Protein AF-A0ABD3G4R8-F1 (afdb_monomer)

Radius of gyration: 23.43 Å; Cα contacts (8 Å, |Δi|>4): 486; chains: 1; bounding box: 49×80×60 Å

Mean predicted aligned error: 14.45 Å

Foldseek 3Di:
DPLFVVLQPLPDDDDDDDDDDDDDDDDDDDDDDDDDDDDDDPPPQQWDWDDPPPPDVQIWTKGFLPQRKDWAQDDDDDDPDPDDDDDDYDDDDDPPDDDDDRPGPIDGDDPCPRPLQVVLQVVCVVVVPPWHWDWDQDPPQRDTWIWTADQPRKRKGFDWFFAFKKKWKKWDPVWKWKKWWWFQWPVRDIAIEIEICVDDTWDADDRYIYHYDDDPPDGDIDIRIDGNQVVCCSRPVTGTGTIGMMMIDHGMITQTIMGTNDDDDLVSDPLSHRSPRD

InterPro domains:
  IPR007714 CFA20 domain [PF05018] (128-274)
  IPR040441 Cilia- and flagella-associated protein 20/CFAP20DC [PTHR12458] (164-272)

Organism: NCBI:txid2107226

Solvent-accessible surface area (backbone atoms only — not comparable to full-atom values): 17266 Å² total; per-residue (Å²): 134,82,66,47,77,71,72,73,64,75,78,83,76,80,93,80,86,88,88,86,87,89,85,89,85,86,91,87,79,89,86,88,86,88,85,88,87,88,79,87,80,77,80,73,77,35,66,47,77,50,59,96,80,72,89,48,98,78,54,43,56,36,35,41,63,37,54,42,43,45,78,44,78,80,76,78,79,84,81,83,79,89,77,84,90,84,87,88,87,87,81,94,73,83,91,83,83,85,77,86,80,85,74,61,50,75,43,74,48,56,68,84,72,33,68,45,52,48,50,33,31,50,50,30,66,73,65,68,77,79,34,44,51,48,79,44,74,38,90,85,79,72,41,75,27,42,36,33,32,35,84,91,29,51,41,60,43,83,44,84,44,68,52,36,28,45,36,37,33,40,25,63,66,90,51,67,37,39,35,37,40,33,30,34,30,74,83,77,41,72,33,36,40,38,41,24,58,90,40,90,59,54,47,72,55,96,53,37,35,39,38,47,42,83,77,66,100,61,88,50,77,40,85,44,74,42,52,47,38,57,51,33,34,60,70,71,71,40,43,59,55,32,37,48,34,41,36,46,30,17,23,32,37,42,58,37,33,33,36,24,61,64,94,73,54,61,88,78,42,55,62,91,70,21,87,70,61,122

pLDDT: mean 71.78, std 27.02, range [22.48, 98.19]

Sequence (278 aa):
MENCDRLVHLEQERSVYYPRDEVTMKTNSSLATPPTLSSSLSGALSFVRIGDGSYSPGDLYVECILPKVLSRELKREPVQSKGSPTQKKSSLGSNTSSNANLLSETVVLPFAEHPAIQQAQEECRILMNGNDVCVLEDETVKEEVVQILGNDAELVFPVRNIFRYLVMFIKNMDLFLEFHIEVLDDAQKYRQFTVTNTRSLARVEGSKCQLPLVFGSQPGWRYLCMDLQDLTTQAFGTRHVTSTEIRIGGNCRLLRLFFQDERYADADLPAHLTFLGA

Secondary structure (DSSP, 8-state):
--SSGGGG-----------PPP-----------------S------EEEES-SS--TT-EEEEEEETTEEEE-------------------------------PEEEEPPGGG-HHHHHHHHHHHHH-SS-EEEEEE-TTT-SEEEEEESSS-EEEEEEEE--SEEEEEEEEEEEEEEEEEEEEETTS-EEEEEEETT-SS-EEETTEEEEE----SS--EEEEEEEHHHHHHHHHSS-EEEEEEEEEEEEEEEEEEEEESS---GGGS-TTT-SS--

Structure (mmCIF, N/CA/C/O backbone):
data_AF-A0ABD3G4R8-F1
#
_entry.id   AF-A0ABD3G4R8-F1
#
loop_
_atom_site.group_PDB
_atom_site.id
_atom_site.type_symbol
_atom_site.label_atom_id
_atom_site.label_alt_id
_atom_site.label_comp_id
_atom_site.label_asym_id
_atom_site.label_entity_id
_atom_site.label_seq_id
_atom_site.pdbx_PDB_ins_code
_atom_site.Cartn_x
_atom_site.Cartn_y
_atom_site.Cartn_z
_atom_site.occupancy
_atom_site.B_iso_or_equiv
_atom_site.auth_seq_id
_atom_site.auth_comp_id
_atom_site.auth_asym_id
_atom_site.auth_atom_id
_atom_site.pdbx_PDB_model_num
ATOM 1 N N . MET A 1 1 ? 4.701 6.586 -26.147 1.00 33.22 1 MET A N 1
ATOM 2 C CA . MET A 1 1 ? 3.464 7.096 -25.515 1.00 33.22 1 MET A CA 1
ATOM 3 C C . MET A 1 1 ? 2.352 6.044 -25.443 1.00 33.22 1 MET A C 1
ATOM 5 O O . MET A 1 1 ? 1.350 6.332 -24.820 1.00 33.22 1 MET A O 1
ATOM 9 N N . GLU A 1 2 ? 2.535 4.816 -25.955 1.00 28.34 2 GLU A N 1
ATOM 10 C CA . GLU A 1 2 ? 1.488 3.767 -25.961 1.00 28.34 2 GLU A CA 1
ATOM 11 C C . GLU A 1 2 ? 1.462 2.826 -24.736 1.00 28.34 2 GLU A C 1
ATOM 13 O O . GLU A 1 2 ? 0.552 2.016 -24.619 1.00 28.34 2 GLU A O 1
ATOM 18 N N . ASN A 1 3 ? 2.412 2.923 -23.794 1.00 35.53 3 ASN A N 1
ATOM 19 C CA . ASN A 1 3 ? 2.477 2.002 -22.641 1.00 35.53 3 ASN A CA 1
ATOM 20 C C . ASN A 1 3 ? 1.678 2.453 -21.400 1.00 35.53 3 ASN A C 1
ATOM 22 O O . ASN A 1 3 ? 1.586 1.692 -20.443 1.00 35.53 3 ASN A O 1
ATOM 26 N N . CYS A 1 4 ? 1.120 3.672 -21.372 1.00 33.66 4 CYS A N 1
ATOM 27 C CA . CYS A 1 4 ? 0.446 4.204 -20.175 1.00 33.66 4 CYS A CA 1
ATOM 28 C C . CYS A 1 4 ? -1.042 3.837 -20.077 1.00 33.66 4 CYS A C 1
ATOM 30 O O . CYS A 1 4 ? -1.538 3.659 -18.969 1.00 33.66 4 CYS A O 1
ATOM 32 N N . ASP A 1 5 ? -1.737 3.653 -21.202 1.00 34.62 5 ASP A N 1
ATOM 33 C CA . ASP A 1 5 ? -3.192 3.425 -21.191 1.00 34.62 5 ASP A CA 1
ATOM 34 C C . ASP A 1 5 ? -3.587 2.023 -20.692 1.00 34.62 5 ASP A C 1
ATOM 36 O O . ASP A 1 5 ? -4.718 1.817 -20.261 1.00 34.62 5 ASP A O 1
ATOM 40 N N . ARG A 1 6 ? -2.654 1.058 -20.676 1.00 39.88 6 ARG A N 1
ATOM 41 C CA . ARG A 1 6 ? -2.901 -0.303 -20.157 1.00 39.88 6 ARG A CA 1
ATOM 42 C C . ARG A 1 6 ? -2.777 -0.437 -18.636 1.00 39.88 6 ARG A C 1
ATOM 44 O O . ARG A 1 6 ? -3.327 -1.378 -18.078 1.00 39.88 6 ARG A O 1
ATOM 51 N N . LEU A 1 7 ? -2.143 0.525 -17.963 1.00 41.88 7 LEU A N 1
ATOM 52 C CA . LEU A 1 7 ? -1.974 0.526 -16.503 1.00 41.88 7 LEU A CA 1
ATOM 53 C C . LEU A 1 7 ? -3.255 0.930 -15.743 1.00 41.88 7 LEU A C 1
ATOM 55 O O . LEU A 1 7 ? -3.281 0.871 -14.517 1.00 41.88 7 LEU A O 1
ATOM 59 N N . 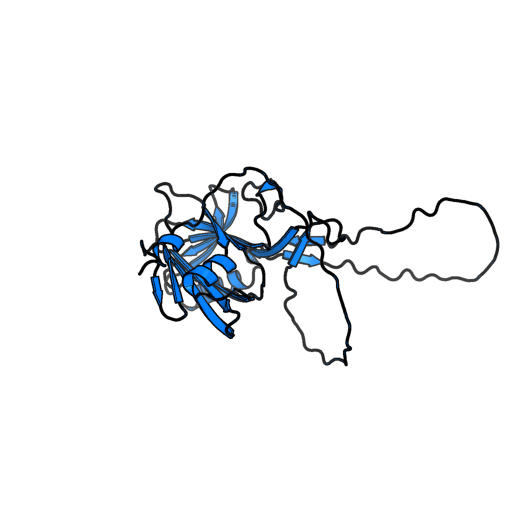VAL A 1 8 ? -4.312 1.353 -16.450 1.00 39.97 8 VAL A N 1
ATOM 60 C CA . VAL A 1 8 ? -5.545 1.917 -15.860 1.00 39.97 8 VAL A CA 1
ATOM 61 C C . VAL A 1 8 ? -6.555 0.838 -15.433 1.00 39.97 8 VAL A C 1
ATOM 63 O O . VAL A 1 8 ? -7.530 1.135 -14.746 1.00 39.97 8 VAL A O 1
ATOM 66 N N . HIS A 1 9 ? -6.312 -0.432 -15.753 1.00 39.97 9 HIS A N 1
ATOM 67 C CA . HIS A 1 9 ? -7.158 -1.531 -15.298 1.00 39.97 9 HIS A CA 1
ATOM 68 C C . HIS A 1 9 ? -6.574 -2.179 -14.039 1.00 39.97 9 HIS A C 1
ATOM 70 O O . HIS A 1 9 ? -5.975 -3.250 -14.085 1.00 39.97 9 HIS A O 1
ATOM 76 N N . LEU A 1 10 ? -6.794 -1.546 -12.881 1.00 40.62 10 LEU A N 1
ATOM 77 C CA . LEU A 1 10 ? -6.962 -2.314 -11.644 1.00 40.62 10 LEU A CA 1
ATOM 78 C C . LEU A 1 10 ? -8.241 -3.137 -11.843 1.00 40.62 10 LEU A C 1
ATOM 80 O O . LEU A 1 10 ? -9.344 -2.648 -11.603 1.00 40.62 10 LEU A O 1
ATOM 84 N N . GLU A 1 11 ? -8.091 -4.322 -12.438 1.00 35.88 11 GLU A N 1
ATOM 85 C CA . GLU A 1 11 ? -9.202 -5.185 -12.825 1.00 35.88 11 GLU A CA 1
ATOM 86 C C . GLU A 1 11 ? -10.052 -5.541 -11.608 1.00 35.88 11 GLU A C 1
ATOM 88 O O . GLU A 1 11 ? -9.675 -6.290 -10.708 1.00 35.88 11 GLU A O 1
ATOM 93 N N . GLN A 1 12 ? -11.236 -4.952 -11.625 1.00 45.12 12 GLN A N 1
ATOM 94 C CA . GLN A 1 12 ? -12.390 -5.280 -10.829 1.00 45.12 12 GLN A CA 1
ATOM 95 C C . GLN A 1 12 ? -13.105 -6.435 -11.530 1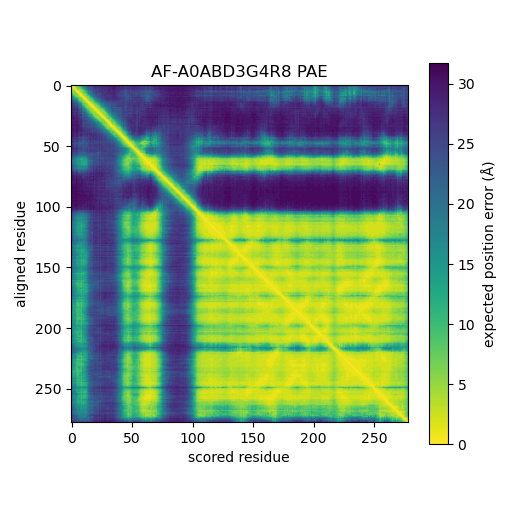.00 45.12 12 GLN A C 1
ATOM 97 O O . GLN A 1 12 ? -13.875 -6.172 -12.448 1.00 45.12 12 GLN A O 1
ATOM 102 N N . GLU A 1 13 ? -12.904 -7.690 -11.119 1.00 31.98 13 GLU A N 1
ATOM 103 C CA . GLU A 1 13 ? -13.714 -8.789 -11.660 1.00 31.98 13 GLU A CA 1
ATOM 104 C C . GLU A 1 13 ? -14.217 -9.796 -10.625 1.00 31.98 13 GLU A C 1
ATOM 106 O O . GLU A 1 13 ? -13.527 -10.247 -9.712 1.00 31.98 13 GLU A O 1
ATOM 111 N N . ARG A 1 14 ? -15.507 -10.097 -10.817 1.00 27.66 14 ARG A N 1
ATOM 112 C CA . ARG A 1 14 ? -16.320 -11.129 -10.182 1.00 27.66 14 ARG A CA 1
ATOM 113 C C . ARG A 1 14 ? -15.847 -12.515 -10.634 1.00 27.66 14 ARG A C 1
ATOM 115 O O . ARG A 1 14 ? -15.549 -12.722 -11.802 1.00 27.66 14 ARG A O 1
ATOM 122 N N . SER A 1 15 ? -15.892 -13.456 -9.694 1.00 26.30 15 SER A N 1
ATOM 123 C CA . SER A 1 15 ? -15.672 -14.902 -9.846 1.00 26.30 15 SER A CA 1
ATOM 124 C C . SER A 1 15 ? -16.343 -15.529 -11.079 1.00 26.30 15 SER A C 1
ATOM 126 O O . SER A 1 15 ? -17.572 -15.498 -11.148 1.00 26.30 15 SER A O 1
ATOM 128 N N . VAL A 1 16 ? -15.560 -16.156 -11.979 1.00 26.12 16 VAL A N 1
ATOM 129 C CA . VAL A 1 16 ? -15.955 -17.313 -12.821 1.00 26.12 16 VAL A CA 1
ATOM 130 C C . VAL A 1 16 ? -14.721 -18.196 -13.151 1.00 26.12 16 VAL A C 1
ATOM 132 O O . VAL A 1 16 ? -13.609 -17.710 -13.314 1.00 26.12 16 VAL A O 1
ATOM 135 N N . TYR A 1 17 ? -14.961 -19.509 -13.208 1.00 22.48 17 TYR A N 1
ATOM 136 C CA . TYR A 1 17 ? -14.096 -20.703 -13.146 1.00 22.48 17 TYR A CA 1
ATOM 137 C C . TYR A 1 17 ? -13.221 -21.068 -14.391 1.00 22.48 17 TYR A C 1
ATOM 139 O O . TYR A 1 17 ? -13.702 -21.008 -15.518 1.00 22.48 17 TYR A O 1
ATOM 147 N N . TYR A 1 18 ? -11.985 -21.531 -14.101 1.00 26.36 18 TYR A N 1
ATOM 148 C CA . TYR A 1 18 ? -11.001 -22.501 -14.689 1.00 26.36 18 TYR A CA 1
ATOM 149 C C . TYR A 1 18 ? -11.214 -23.250 -16.043 1.00 26.36 18 TYR A C 1
ATOM 151 O O . TYR A 1 18 ? -12.362 -23.515 -16.396 1.00 26.36 18 TYR A O 1
ATOM 159 N N . PRO A 1 19 ? -10.134 -23.685 -16.778 1.00 25.02 19 PRO A N 1
ATOM 160 C CA . PRO A 1 19 ? -9.086 -24.635 -16.303 1.00 25.02 19 PRO A CA 1
ATOM 161 C C . PRO A 1 19 ? -7.599 -24.396 -16.697 1.00 25.02 19 PRO A C 1
ATOM 163 O O . PRO A 1 19 ? -7.290 -23.754 -17.697 1.00 25.02 19 PRO A O 1
ATOM 166 N N . ARG A 1 20 ? -6.681 -24.959 -15.879 1.00 26.20 20 ARG A N 1
ATOM 167 C CA . ARG A 1 20 ? -5.213 -25.059 -16.081 1.00 26.20 20 ARG A CA 1
ATOM 168 C C . ARG A 1 20 ? -4.824 -26.411 -16.692 1.00 26.20 20 ARG A C 1
ATOM 170 O O . ARG A 1 20 ? -5.336 -27.437 -16.254 1.00 26.20 20 ARG A O 1
ATOM 177 N N . ASP A 1 21 ? -3.835 -26.381 -17.585 1.00 23.95 21 ASP A N 1
ATOM 178 C CA . ASP A 1 21 ? -3.038 -27.533 -18.019 1.00 23.95 21 ASP A CA 1
ATOM 179 C C . ASP A 1 21 ? -1.746 -27.662 -17.189 1.00 23.95 21 ASP A C 1
ATOM 181 O O . ASP A 1 21 ? -1.134 -26.677 -16.771 1.00 23.95 21 ASP A O 1
ATOM 185 N N . GLU A 1 22 ? -1.347 -28.909 -16.955 1.00 24.39 22 GLU A N 1
ATOM 186 C CA . GLU A 1 22 ? -0.285 -29.365 -16.056 1.00 24.39 22 GLU A CA 1
ATOM 187 C C . GLU A 1 22 ? 1.038 -29.574 -16.825 1.00 24.39 22 GLU A C 1
ATOM 189 O O . GLU A 1 22 ? 1.062 -30.285 -17.830 1.00 24.39 22 GLU A O 1
ATOM 194 N N . VAL A 1 23 ? 2.165 -29.007 -16.362 1.00 25.36 23 VAL A N 1
ATOM 195 C CA . VAL A 1 23 ? 3.509 -29.382 -16.855 1.00 25.36 23 VAL A CA 1
ATOM 196 C C . VAL A 1 23 ? 4.512 -29.490 -15.704 1.00 25.36 23 VAL A C 1
ATOM 198 O O . VAL A 1 23 ? 4.825 -28.527 -15.009 1.00 25.36 23 VAL A O 1
ATOM 201 N N . THR A 1 24 ? 5.047 -30.698 -15.544 1.00 23.89 24 THR A N 1
ATOM 202 C CA . THR A 1 24 ? 6.059 -31.124 -14.570 1.00 23.89 24 THR A CA 1
ATOM 203 C C . THR A 1 24 ? 7.480 -30.814 -15.058 1.00 23.89 24 THR A C 1
ATOM 205 O O . THR A 1 24 ? 7.809 -31.186 -16.183 1.00 23.89 24 THR A O 1
ATOM 208 N N . MET A 1 25 ? 8.384 -30.289 -14.214 1.00 23.89 25 MET A N 1
ATOM 209 C CA . MET A 1 25 ? 9.835 -30.493 -14.399 1.00 23.89 25 MET A CA 1
ATOM 210 C C . MET A 1 25 ? 10.639 -30.600 -13.092 1.00 23.89 25 MET A C 1
ATOM 212 O O . MET A 1 25 ? 10.282 -30.070 -12.048 1.00 23.89 25 MET A O 1
ATOM 216 N N . LYS A 1 26 ? 11.712 -31.388 -13.208 1.00 23.88 26 LYS A N 1
ATOM 217 C CA . LYS A 1 26 ? 12.472 -32.124 -12.190 1.00 23.88 26 LYS A CA 1
ATOM 218 C C . LYS A 1 26 ? 13.513 -31.285 -11.429 1.00 23.88 26 LYS A C 1
ATOM 220 O O . LYS A 1 26 ? 14.143 -30.393 -11.985 1.00 23.88 26 LYS A O 1
ATOM 225 N N . THR A 1 27 ? 13.749 -31.693 -10.184 1.00 26.94 27 THR A N 1
ATOM 226 C CA . THR A 1 27 ? 14.790 -31.252 -9.239 1.00 26.94 27 THR A CA 1
ATOM 227 C C . THR A 1 27 ? 16.181 -31.837 -9.518 1.00 26.94 27 THR A C 1
ATOM 229 O O . THR A 1 27 ? 16.273 -32.988 -9.932 1.00 26.94 27 THR A O 1
ATOM 232 N N . ASN A 1 28 ? 17.234 -31.081 -9.176 1.00 25.06 28 ASN A N 1
ATOM 233 C CA . ASN A 1 28 ? 18.600 -31.476 -8.755 1.00 25.06 28 ASN A CA 1
ATOM 234 C C . ASN A 1 28 ? 19.284 -30.181 -8.240 1.00 25.06 28 ASN A C 1
ATOM 236 O O . ASN A 1 28 ? 18.991 -29.123 -8.779 1.00 25.06 28 ASN A O 1
ATOM 240 N N . SER A 1 29 ? 20.203 -30.084 -7.277 1.00 27.52 29 SER A N 1
ATOM 241 C CA . SER A 1 29 ? 20.841 -30.971 -6.297 1.00 27.52 29 SER A CA 1
ATOM 242 C C . SER A 1 29 ? 21.711 -30.076 -5.380 1.00 27.52 29 SER A C 1
ATOM 244 O O . SER A 1 29 ? 22.411 -29.211 -5.894 1.00 27.52 29 SER A O 1
ATOM 246 N N . SER A 1 30 ? 21.650 -30.300 -4.060 1.00 27.17 30 SER A N 1
ATOM 247 C CA . SER A 1 30 ? 22.675 -30.138 -2.994 1.00 27.17 30 SER A CA 1
ATOM 248 C C . SER A 1 30 ? 23.902 -29.216 -3.165 1.00 27.17 30 SER A C 1
ATOM 250 O O . SER A 1 30 ? 24.662 -29.400 -4.109 1.00 27.17 30 SER A O 1
ATOM 252 N N . LEU A 1 31 ? 24.224 -28.427 -2.118 1.00 26.56 31 LEU A N 1
ATOM 253 C CA . LEU A 1 31 ? 25.558 -28.348 -1.471 1.00 26.56 31 LEU A CA 1
ATOM 254 C C . LEU A 1 31 ? 25.523 -27.529 -0.155 1.00 26.56 31 LEU A C 1
ATOM 256 O O . LEU A 1 31 ? 24.577 -26.798 0.114 1.00 26.56 31 LEU A O 1
ATOM 260 N N . ALA A 1 32 ? 26.529 -27.763 0.691 1.00 25.55 32 ALA A N 1
ATOM 261 C CA . ALA A 1 32 ? 26.520 -27.725 2.158 1.00 25.55 32 ALA A CA 1
ATOM 262 C C . ALA A 1 32 ? 26.762 -26.362 2.855 1.00 25.55 32 ALA A C 1
ATOM 264 O O . ALA A 1 32 ? 27.350 -25.441 2.296 1.00 25.55 32 ALA A O 1
ATOM 265 N N . THR A 1 33 ? 26.365 -26.306 4.133 1.00 31.06 33 THR A N 1
ATOM 266 C CA . THR A 1 33 ? 26.581 -25.254 5.150 1.00 31.06 33 THR A CA 1
ATOM 267 C C . THR A 1 33 ? 27.933 -25.361 5.880 1.00 31.06 33 THR A C 1
ATOM 269 O O . THR A 1 33 ? 28.486 -26.455 6.008 1.00 31.06 33 THR A O 1
ATOM 272 N N . PRO A 1 34 ? 28.421 -24.245 6.462 1.00 28.27 34 PRO A N 1
ATOM 273 C CA . PRO A 1 34 ? 29.020 -24.276 7.807 1.00 28.27 34 PRO A CA 1
ATOM 274 C C . PRO A 1 34 ? 28.536 -23.117 8.736 1.00 28.27 34 PRO A C 1
ATOM 276 O O . PRO A 1 34 ? 27.777 -22.258 8.286 1.00 28.27 34 PRO A O 1
ATOM 279 N N . PRO A 1 35 ? 28.878 -23.119 10.049 1.00 32.00 35 PRO A N 1
ATOM 280 C CA . PRO A 1 35 ? 27.932 -22.747 11.112 1.00 32.00 35 PRO A CA 1
ATOM 281 C C . PRO A 1 35 ? 28.162 -21.401 11.850 1.00 32.00 35 PRO A C 1
ATOM 283 O O . PRO A 1 35 ? 29.283 -20.927 11.996 1.00 32.00 35 PRO A O 1
ATOM 286 N N . THR A 1 36 ? 27.036 -20.877 12.367 1.00 33.50 36 THR A N 1
ATOM 287 C CA . THR A 1 36 ? 26.758 -20.051 13.577 1.00 33.50 36 THR A CA 1
ATOM 288 C C . THR A 1 36 ? 27.701 -18.937 14.041 1.00 33.50 36 THR A C 1
ATOM 290 O O . THR A 1 36 ? 28.777 -19.234 14.542 1.00 33.50 36 THR A O 1
ATOM 293 N N . LEU A 1 37 ? 27.145 -17.720 14.176 1.00 27.34 37 LEU A N 1
ATOM 294 C CA . LEU A 1 37 ? 27.105 -16.958 15.440 1.00 27.34 37 LEU A CA 1
ATOM 295 C C . LEU A 1 37 ? 25.790 -16.154 15.537 1.00 27.34 37 LEU A C 1
ATOM 297 O O . LEU A 1 37 ? 25.346 -15.538 14.574 1.00 27.34 37 LEU A O 1
ATOM 301 N N . SER A 1 38 ? 25.149 -16.228 16.702 1.00 35.12 38 SER A N 1
ATOM 302 C CA . SER A 1 38 ? 23.818 -15.708 17.027 1.00 35.12 38 SER A CA 1
ATOM 303 C C . SER A 1 38 ? 23.816 -14.229 17.422 1.00 35.12 38 SER A C 1
ATOM 305 O O . SER A 1 38 ? 24.581 -13.839 18.303 1.00 35.12 38 SER A O 1
ATOM 307 N N . SER A 1 39 ? 22.847 -13.468 16.911 1.00 29.75 39 SER A N 1
ATOM 308 C CA . SER A 1 39 ? 22.321 -12.261 17.562 1.00 29.75 39 SER A CA 1
ATOM 309 C C . SER A 1 39 ? 20.869 -12.003 17.129 1.00 29.75 39 SER A C 1
ATOM 311 O O . SER A 1 39 ? 20.617 -11.504 16.039 1.00 29.75 39 SER A O 1
ATOM 313 N N . SER A 1 40 ? 19.945 -12.418 18.002 1.00 31.16 40 SER A N 1
ATOM 314 C CA . SER A 1 40 ? 18.749 -11.689 18.469 1.00 31.16 40 SER A CA 1
ATOM 315 C C . SER A 1 40 ? 17.857 -10.932 17.464 1.00 31.16 40 SER A C 1
ATOM 317 O O . SER A 1 40 ? 18.260 -9.928 16.890 1.00 31.16 40 SER A O 1
ATOM 319 N N . LEU A 1 41 ? 16.581 -11.357 17.432 1.00 33.06 41 LEU A N 1
ATOM 320 C CA . LEU A 1 41 ? 15.404 -10.699 16.838 1.00 33.06 41 LEU A CA 1
ATOM 321 C C . LEU A 1 41 ? 15.384 -10.615 15.303 1.00 33.06 41 LEU A C 1
ATOM 323 O O . LEU A 1 41 ? 15.148 -9.559 14.726 1.00 33.06 41 LEU A O 1
ATOM 327 N N . SER A 1 42 ? 15.523 -11.754 14.620 1.00 34.00 42 SER A N 1
ATOM 328 C CA . SER A 1 42 ? 14.954 -11.857 13.274 1.00 34.00 42 SER A CA 1
ATOM 329 C C . SER A 1 42 ? 13.436 -11.936 13.422 1.00 34.00 42 SER A C 1
ATOM 331 O O . SER A 1 42 ? 12.923 -12.957 13.887 1.00 34.00 42 SER A O 1
ATOM 333 N N . GLY A 1 43 ? 12.729 -10.860 13.072 1.00 37.78 43 GLY A N 1
ATOM 334 C CA . GLY A 1 43 ? 11.282 -10.885 12.888 1.00 37.78 43 GLY A CA 1
ATOM 335 C C . GLY A 1 43 ? 10.936 -12.048 11.969 1.00 37.78 43 GLY A C 1
ATOM 336 O O . GLY A 1 43 ? 11.243 -12.013 10.779 1.00 37.78 43 GLY A O 1
ATOM 337 N N . ALA A 1 44 ? 10.395 -13.121 12.542 1.00 39.53 44 ALA A N 1
ATOM 338 C CA . ALA A 1 44 ? 9.941 -14.249 11.756 1.00 39.53 44 ALA A CA 1
ATOM 339 C C . ALA A 1 44 ? 8.877 -13.714 10.792 1.00 39.53 44 ALA A C 1
ATOM 341 O O . ALA A 1 44 ? 7.940 -13.032 11.220 1.00 39.53 44 ALA A O 1
ATOM 342 N N . LEU A 1 45 ? 9.071 -13.964 9.495 1.00 43.72 45 LEU A N 1
ATOM 343 C CA . LEU A 1 45 ? 8.065 -13.677 8.480 1.00 43.72 45 LEU A CA 1
ATOM 344 C C . LEU A 1 45 ? 6.763 -14.330 8.947 1.00 43.72 45 LEU A C 1
ATOM 346 O O . LEU A 1 45 ? 6.747 -15.518 9.279 1.00 43.72 45 LEU A O 1
ATOM 350 N N . SER A 1 46 ? 5.692 -13.543 9.020 1.00 51.59 46 SER A N 1
ATOM 351 C CA . SER A 1 46 ? 4.347 -13.994 9.383 1.00 51.59 46 SER A CA 1
ATOM 352 C C . SER A 1 46 ? 3.711 -14.689 8.183 1.00 51.59 46 SER A C 1
ATOM 354 O O . SER A 1 46 ? 2.658 -14.298 7.686 1.00 51.59 46 SER A O 1
ATOM 356 N N . PHE A 1 47 ? 4.429 -15.687 7.674 1.00 55.69 47 PHE A N 1
ATOM 357 C CA . PHE A 1 47 ? 4.014 -16.535 6.582 1.00 55.69 47 PHE A CA 1
ATOM 358 C C . PHE A 1 47 ? 3.002 -17.535 7.135 1.00 55.69 47 PHE A C 1
ATOM 360 O O . PHE A 1 47 ? 3.337 -18.403 7.948 1.00 55.69 47 PHE A O 1
ATOM 367 N N . VAL A 1 48 ? 1.751 -17.372 6.725 1.00 58.44 48 VAL A N 1
ATOM 368 C CA . VAL A 1 48 ? 0.666 -18.276 7.075 1.00 58.44 48 VAL A CA 1
ATOM 369 C C . VAL A 1 48 ? 0.499 -19.234 5.902 1.00 58.44 48 VAL A C 1
ATOM 371 O O . VAL A 1 48 ? 0.093 -18.847 4.808 1.00 58.44 48 VAL A O 1
ATOM 374 N N . ARG A 1 49 ? 0.853 -20.499 6.138 1.00 61.09 49 ARG A N 1
ATOM 375 C CA . ARG A 1 49 ? 0.550 -21.608 5.232 1.00 61.09 49 ARG A CA 1
ATOM 376 C C . ARG A 1 49 ? -0.754 -22.244 5.673 1.00 61.09 49 ARG A C 1
ATOM 378 O O . ARG A 1 49 ? -0.863 -22.639 6.833 1.00 61.09 49 ARG A O 1
ATOM 385 N N . ILE A 1 50 ? -1.702 -22.387 4.757 1.00 56.00 50 ILE A N 1
ATOM 386 C CA . ILE A 1 50 ? -3.008 -22.977 5.063 1.00 56.00 50 ILE A CA 1
ATOM 387 C C . ILE A 1 50 ? -3.257 -24.108 4.078 1.00 56.00 50 ILE A C 1
ATOM 389 O O . ILE A 1 50 ? -3.474 -23.866 2.899 1.00 56.00 50 ILE A O 1
ATOM 393 N N . GLY A 1 51 ? -3.145 -25.343 4.564 1.00 49.56 51 GLY A N 1
ATOM 394 C CA . GLY A 1 51 ? -3.261 -26.568 3.772 1.00 49.56 51 GLY A CA 1
ATOM 395 C C . GLY A 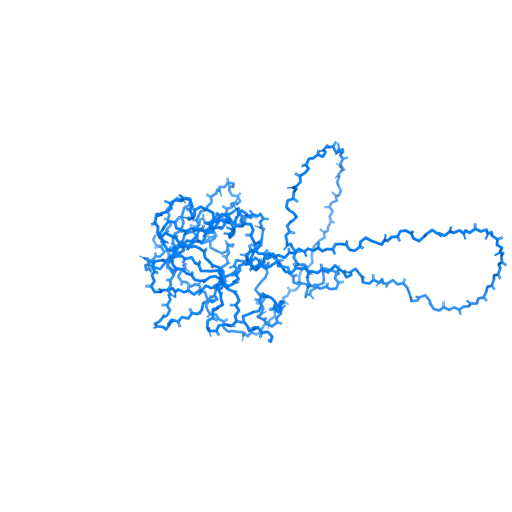1 51 ? -2.567 -27.754 4.450 1.00 49.56 51 GLY A C 1
ATOM 396 O O . GLY A 1 51 ? -1.809 -27.566 5.406 1.00 49.56 51 GLY A O 1
ATOM 397 N N . ASP A 1 52 ? -2.815 -28.976 3.971 1.00 45.75 52 ASP A N 1
ATOM 398 C CA . ASP A 1 52 ? -2.433 -30.256 4.610 1.00 45.75 52 ASP A CA 1
ATOM 399 C C . ASP A 1 52 ? -0.917 -30.568 4.587 1.00 45.75 52 ASP A C 1
ATOM 401 O O . ASP A 1 52 ? -0.468 -31.694 4.810 1.00 45.75 52 ASP A O 1
ATOM 405 N N . GLY A 1 53 ? -0.073 -29.561 4.359 1.00 47.88 53 GLY A N 1
ATOM 406 C CA . GLY A 1 53 ? 1.374 -29.681 4.522 1.00 47.88 53 GLY A CA 1
ATOM 407 C C . GLY A 1 53 ? 2.091 -30.403 3.376 1.00 47.88 53 GLY A C 1
ATOM 408 O O . GLY A 1 53 ? 3.320 -30.509 3.411 1.00 47.88 53 GLY A O 1
ATOM 409 N N . SER A 1 54 ? 1.384 -30.827 2.327 1.00 46.53 54 SER A N 1
ATOM 410 C CA . SER A 1 54 ? 1.910 -31.683 1.255 1.00 46.53 54 SER A CA 1
ATOM 411 C C . SER A 1 54 ? 2.367 -30.957 -0.020 1.00 46.53 54 SER A C 1
ATOM 413 O O . SER A 1 54 ? 2.692 -31.635 -0.992 1.00 46.53 54 SER A O 1
ATOM 415 N N . TYR A 1 55 ? 2.427 -29.614 -0.037 1.00 51.34 55 TYR A N 1
ATOM 416 C CA . TYR A 1 55 ? 2.700 -28.815 -1.254 1.00 51.34 55 TYR A CA 1
ATOM 417 C C . TYR A 1 55 ? 1.746 -29.219 -2.382 1.00 51.34 55 TYR A C 1
ATOM 419 O O . TYR A 1 55 ? 2.133 -29.390 -3.538 1.00 51.34 55 TYR A O 1
ATOM 427 N N . SER A 1 56 ? 0.508 -29.505 -1.994 1.00 48.22 56 SER A N 1
ATOM 428 C CA . SER A 1 56 ? -0.508 -30.009 -2.899 1.00 48.22 56 SER A CA 1
ATOM 429 C C . SER A 1 56 ? -1.241 -28.842 -3.551 1.00 48.22 56 SER A C 1
ATOM 431 O O . SER A 1 56 ? -1.303 -27.758 -2.968 1.00 48.22 56 SER A O 1
ATOM 433 N N . PRO A 1 57 ? -1.805 -29.045 -4.753 1.00 49.00 57 PRO A N 1
ATOM 434 C CA . PRO A 1 57 ? -2.735 -28.087 -5.335 1.00 49.00 57 PRO A CA 1
ATOM 435 C C . PRO A 1 57 ? -3.850 -27.782 -4.319 1.00 49.00 57 PRO A C 1
ATOM 437 O O . PRO A 1 57 ? -4.590 -28.692 -3.949 1.00 49.00 57 PRO A O 1
ATOM 440 N N . GLY A 1 58 ? -3.922 -26.537 -3.833 1.00 56.66 58 GLY A N 1
ATOM 441 C CA . GLY A 1 58 ? -4.886 -26.098 -2.812 1.00 56.66 58 GLY A CA 1
ATOM 442 C C . GLY A 1 58 ? -4.287 -25.536 -1.514 1.00 56.66 58 GLY A C 1
ATOM 443 O O . GLY A 1 58 ? -5.046 -25.011 -0.705 1.00 56.66 58 GLY A O 1
ATOM 444 N N . ASP A 1 59 ? -2.967 -25.605 -1.305 1.00 68.00 59 ASP A N 1
ATOM 445 C CA . ASP A 1 59 ? -2.314 -24.883 -0.201 1.00 68.00 59 ASP A CA 1
ATOM 446 C C . ASP A 1 59 ? -2.361 -23.361 -0.476 1.00 68.00 59 ASP A C 1
ATOM 448 O O . ASP A 1 59 ? -1.906 -22.919 -1.530 1.00 68.00 59 ASP A O 1
ATOM 452 N N . LEU A 1 60 ? -2.872 -22.559 0.468 1.00 73.44 60 LEU A N 1
ATOM 453 C CA . LEU A 1 60 ? -2.845 -21.094 0.394 1.00 73.44 60 LEU A CA 1
ATOM 454 C C . LEU A 1 60 ? -1.550 -20.529 0.989 1.00 73.44 60 LEU A C 1
ATOM 456 O O . LEU A 1 60 ? -1.165 -20.872 2.116 1.00 73.44 60 LEU A O 1
ATOM 460 N N . TYR A 1 61 ? -0.925 -19.606 0.256 1.00 83.19 61 TYR A N 1
ATOM 461 C CA . TYR A 1 61 ? 0.296 -18.910 0.658 1.00 83.19 61 TYR A CA 1
ATOM 462 C C . TYR A 1 61 ? 0.019 -17.420 0.843 1.00 83.19 61 TYR A C 1
ATOM 464 O O . TYR A 1 61 ? -0.070 -16.656 -0.120 1.00 83.19 61 TYR A O 1
ATOM 472 N N . VAL A 1 62 ? -0.095 -17.003 2.104 1.00 86.06 62 VAL A N 1
ATOM 473 C CA . VAL A 1 62 ? -0.380 -15.611 2.457 1.00 86.06 62 VAL A CA 1
ATOM 474 C C . VAL A 1 62 ? 0.612 -15.108 3.502 1.00 86.06 62 VAL A C 1
ATOM 476 O O . VAL A 1 62 ? 0.964 -15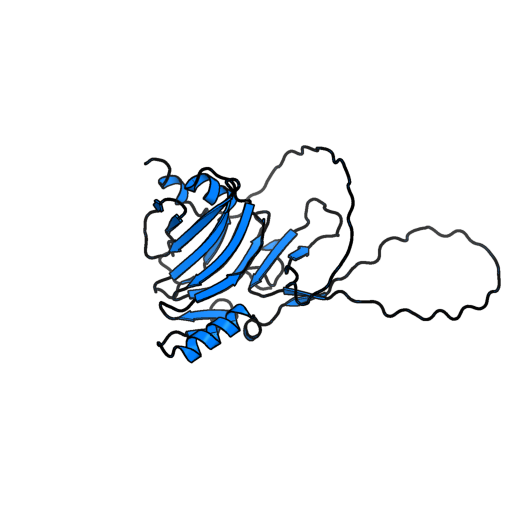.813 4.447 1.00 86.06 62 VAL A O 1
ATOM 479 N N . GLU A 1 63 ? 1.077 -13.871 3.342 1.00 87.50 63 GLU A N 1
ATOM 480 C CA . GLU A 1 63 ? 1.826 -13.162 4.381 1.00 87.50 63 GLU A CA 1
ATOM 481 C C . GLU A 1 63 ? 1.010 -11.976 4.890 1.00 87.50 63 GLU A C 1
ATOM 483 O O . GLU A 1 63 ? 0.811 -10.985 4.183 1.00 87.50 63 GLU A O 1
ATOM 488 N N . CYS A 1 64 ? 0.548 -12.080 6.136 1.00 87.81 64 CYS A N 1
ATOM 489 C CA . CYS A 1 64 ? -0.257 -11.045 6.772 1.00 87.81 64 CYS A CA 1
ATOM 490 C C . CYS A 1 64 ? 0.644 -9.928 7.300 1.00 87.81 64 CYS A C 1
ATOM 492 O O . CYS A 1 64 ? 1.515 -10.171 8.148 1.00 87.81 64 CYS A O 1
ATOM 494 N N . ILE A 1 65 ? 0.409 -8.706 6.819 1.00 90.62 65 ILE A N 1
ATOM 495 C CA . ILE A 1 65 ? 1.034 -7.494 7.351 1.00 90.62 65 ILE A CA 1
ATOM 496 C C . ILE A 1 65 ? 0.105 -6.886 8.401 1.00 90.62 65 ILE A C 1
ATOM 498 O O . ILE A 1 65 ? 0.541 -6.646 9.520 1.00 90.62 65 ILE A O 1
ATOM 502 N N . LEU A 1 66 ? -1.178 -6.716 8.066 1.00 89.31 66 LEU A N 1
ATOM 503 C CA . LEU A 1 66 ? -2.223 -6.218 8.956 1.00 89.31 66 LEU A CA 1
ATOM 504 C C . LEU A 1 66 ? -3.505 -7.068 8.798 1.00 89.31 66 LEU A C 1
ATOM 506 O O . LEU A 1 66 ? -4.040 -7.107 7.685 1.00 89.31 66 LEU A O 1
ATOM 510 N N . PRO A 1 67 ? -4.014 -7.719 9.868 1.00 85.38 67 PRO A N 1
ATOM 511 C CA . PRO A 1 67 ? -3.398 -7.870 11.194 1.00 85.38 67 PRO A CA 1
ATOM 512 C C . PRO A 1 67 ? -2.039 -8.572 11.148 1.00 85.38 67 PRO A C 1
ATOM 514 O O . PRO A 1 67 ? -1.774 -9.395 10.269 1.00 85.38 67 PRO A O 1
ATOM 517 N N . LYS A 1 68 ? -1.198 -8.316 12.156 1.00 83.25 68 LYS A N 1
ATOM 518 C CA . LYS A 1 68 ? 0.032 -9.091 12.331 1.00 83.25 68 LYS A CA 1
ATOM 519 C C . LYS A 1 68 ? -0.313 -10.453 12.919 1.00 83.25 68 LYS A C 1
ATOM 521 O O . LYS A 1 68 ? -0.970 -10.547 13.950 1.00 83.25 68 LYS A O 1
ATOM 526 N N . VAL A 1 69 ? 0.162 -11.508 12.271 1.00 80.88 69 VAL A N 1
ATOM 527 C CA . VAL A 1 69 ? -0.105 -12.890 12.675 1.00 80.88 69 VAL A CA 1
ATOM 528 C C . VAL A 1 69 ? 1.174 -13.540 13.201 1.00 80.88 69 VAL A C 1
ATOM 530 O O . VAL A 1 69 ? 2.226 -13.440 12.575 1.00 80.88 69 VAL A O 1
ATOM 533 N N . LEU A 1 70 ? 1.100 -14.203 14.353 1.00 77.31 70 LEU A N 1
ATOM 534 C CA . LEU A 1 70 ? 2.207 -14.922 14.981 1.00 77.31 70 LEU A CA 1
ATOM 535 C C . LEU A 1 70 ? 1.921 -16.427 14.992 1.00 77.31 70 LEU A C 1
ATOM 537 O O . LEU A 1 70 ? 0.877 -16.862 15.472 1.00 77.31 70 LEU A O 1
ATOM 541 N N . SER A 1 71 ? 2.871 -17.233 14.520 1.00 65.38 71 SER A N 1
ATOM 542 C CA . SER A 1 71 ? 2.800 -18.695 14.636 1.00 65.38 71 SER A CA 1
ATOM 543 C C . SER A 1 71 ? 3.456 -19.149 15.937 1.00 65.38 71 SER A C 1
ATOM 545 O O . SER A 1 71 ? 4.646 -18.905 16.153 1.00 65.38 71 SER A O 1
ATOM 547 N N . ARG A 1 72 ? 2.702 -19.834 16.805 1.00 57.91 72 ARG A N 1
ATOM 548 C CA . ARG A 1 72 ? 3.238 -20.450 18.023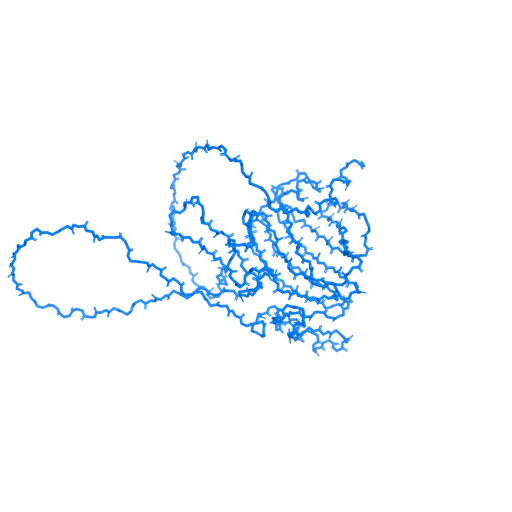 1.00 57.91 72 ARG A CA 1
ATOM 549 C C . ARG A 1 72 ? 3.539 -21.925 17.776 1.00 57.91 72 ARG A C 1
ATOM 551 O O . ARG A 1 72 ? 2.643 -22.733 17.547 1.00 57.91 72 ARG A O 1
ATOM 558 N N . GLU A 1 73 ? 4.813 -22.288 17.869 1.00 50.84 73 GLU A N 1
ATOM 559 C CA . GLU A 1 73 ? 5.241 -23.685 17.811 1.00 50.84 73 GLU A CA 1
ATOM 560 C C . GLU A 1 73 ? 5.080 -24.322 19.206 1.00 50.84 73 GLU A C 1
ATOM 562 O O . GLU A 1 73 ? 5.755 -23.946 20.171 1.00 50.84 73 GLU A O 1
ATOM 567 N N . LEU A 1 74 ? 4.140 -25.262 19.351 1.00 48.62 74 LEU A N 1
ATOM 568 C CA . LEU A 1 74 ? 3.929 -26.002 20.599 1.00 48.62 74 LEU A CA 1
ATOM 569 C C . LEU A 1 74 ? 5.088 -26.983 20.826 1.00 48.62 74 LEU A C 1
ATOM 571 O O . LEU A 1 74 ? 5.108 -28.103 20.315 1.00 48.62 74 LEU A O 1
ATOM 575 N N . LYS A 1 75 ? 6.069 -26.568 21.630 1.00 38.06 75 LYS A N 1
ATOM 576 C CA . LYS A 1 75 ? 7.155 -27.436 22.099 1.00 38.06 75 LYS A CA 1
ATOM 577 C C . LYS A 1 75 ? 6.578 -28.478 23.070 1.00 38.06 75 LYS A C 1
ATOM 579 O O . LYS A 1 75 ? 6.113 -28.116 24.147 1.00 38.06 75 LYS A O 1
ATOM 584 N N . ARG A 1 76 ? 6.592 -29.771 22.713 1.00 37.50 76 ARG A N 1
ATOM 585 C CA . ARG A 1 76 ? 6.246 -30.852 23.661 1.00 37.50 76 ARG A CA 1
ATOM 586 C C . ARG A 1 76 ? 7.285 -30.905 24.784 1.00 37.50 76 ARG A C 1
ATOM 588 O O . ARG A 1 76 ? 8.483 -30.948 24.504 1.00 37.50 76 ARG A O 1
ATOM 595 N N . GLU A 1 77 ? 6.834 -30.956 26.037 1.00 32.81 77 GLU A N 1
ATOM 596 C CA . GLU A 1 77 ? 7.709 -31.325 27.152 1.00 32.81 77 GLU A CA 1
ATOM 597 C C . GLU A 1 77 ? 8.202 -32.775 26.988 1.00 32.81 77 GLU A C 1
ATOM 599 O O . GLU A 1 77 ? 7.426 -33.650 26.586 1.00 32.81 77 GLU A O 1
ATOM 604 N N . PRO A 1 78 ? 9.481 -33.070 27.283 1.00 36.00 78 PRO A N 1
ATOM 605 C CA . PRO A 1 78 ? 9.985 -34.430 27.225 1.00 36.00 78 PRO A CA 1
ATOM 606 C C . PRO A 1 78 ? 9.388 -35.257 28.369 1.00 36.00 78 PRO A C 1
ATOM 608 O O . PRO A 1 78 ? 9.721 -35.070 29.539 1.00 36.00 78 PRO A O 1
ATOM 611 N N . VAL A 1 79 ? 8.531 -36.218 28.022 1.00 37.62 79 VAL A N 1
ATOM 612 C CA . VAL A 1 79 ? 8.086 -37.268 28.944 1.00 37.62 79 VAL A CA 1
ATOM 613 C C . VAL A 1 79 ? 9.316 -38.065 29.384 1.00 37.62 79 VAL A C 1
ATOM 615 O O . VAL A 1 79 ? 9.921 -38.786 28.591 1.00 37.62 79 VAL A O 1
ATOM 618 N N . GLN A 1 80 ? 9.702 -37.934 30.655 1.00 38.25 80 GLN A N 1
ATOM 619 C CA . GLN A 1 80 ? 10.735 -38.765 31.269 1.00 38.25 80 GLN A CA 1
ATOM 620 C C . GLN A 1 80 ? 10.253 -40.220 31.339 1.00 38.25 80 GLN A C 1
ATOM 622 O O . GLN A 1 80 ? 9.547 -40.620 32.264 1.00 38.25 80 GLN A O 1
ATOM 627 N N . SER A 1 81 ? 10.654 -41.043 30.372 1.00 37.38 81 SER A N 1
ATOM 628 C CA . SER A 1 81 ? 10.472 -42.490 30.444 1.00 37.38 81 SER A CA 1
ATOM 629 C C . SER A 1 81 ? 11.503 -43.095 31.405 1.00 37.38 81 SER A C 1
ATOM 631 O O . SER A 1 81 ? 12.650 -43.342 31.029 1.00 37.38 81 SER A O 1
ATOM 633 N N . LYS A 1 82 ? 11.104 -43.370 32.651 1.00 35.53 82 LYS A N 1
ATOM 634 C CA . LYS A 1 82 ? 11.802 -44.355 33.490 1.00 35.53 82 LYS A CA 1
ATOM 635 C C . LYS A 1 82 ? 11.478 -45.749 32.949 1.00 35.53 82 LYS A C 1
ATOM 637 O O . LYS A 1 82 ? 10.360 -46.222 33.118 1.00 35.53 82 LYS A O 1
ATOM 642 N N . GLY A 1 83 ? 12.442 -46.393 32.296 1.00 31.45 83 GLY A N 1
ATOM 643 C CA . GLY A 1 83 ? 12.335 -47.781 31.849 1.00 31.45 83 GLY A CA 1
ATOM 644 C C . GLY A 1 83 ? 13.392 -48.663 32.506 1.00 31.45 83 GLY A C 1
ATOM 645 O O . GLY A 1 83 ? 14.583 -48.475 32.273 1.00 31.45 83 GLY A O 1
ATOM 646 N N . SER A 1 84 ? 12.953 -49.644 33.295 1.00 27.36 84 SER A N 1
ATOM 647 C CA . SER A 1 84 ? 13.660 -50.914 33.498 1.00 27.36 84 SER A CA 1
ATOM 648 C C . SER A 1 84 ? 13.049 -51.978 32.562 1.00 27.36 84 SER A C 1
ATOM 650 O O . SER A 1 84 ? 11.886 -51.839 32.174 1.00 27.36 84 SER A O 1
ATOM 652 N N . PRO A 1 85 ? 13.794 -53.020 32.139 1.00 36.88 85 PRO A N 1
ATOM 653 C CA . PRO A 1 85 ? 13.366 -53.888 31.045 1.00 36.88 85 PRO A CA 1
ATOM 654 C C . PRO A 1 85 ? 12.707 -55.181 31.543 1.00 36.88 85 PRO A C 1
ATOM 656 O O . PRO A 1 85 ? 13.220 -55.840 32.447 1.00 36.88 85 PRO A O 1
ATOM 659 N N . THR A 1 86 ? 11.628 -55.630 30.893 1.00 27.83 86 THR A N 1
ATOM 660 C CA . THR A 1 86 ? 11.307 -57.069 30.804 1.00 27.83 86 THR A CA 1
ATOM 661 C C . THR A 1 86 ? 10.414 -57.395 29.601 1.00 27.83 86 THR A C 1
ATOM 663 O O . THR A 1 86 ? 9.648 -56.573 29.115 1.00 27.83 86 THR A O 1
ATOM 666 N N . GLN A 1 87 ? 10.627 -58.594 29.062 1.00 28.31 87 GLN A N 1
ATOM 667 C CA . GLN A 1 87 ? 10.338 -59.051 27.700 1.00 28.31 87 GLN A CA 1
ATOM 668 C C . GLN A 1 87 ? 8.913 -59.601 27.434 1.00 28.31 87 GLN A C 1
ATOM 670 O O . GLN A 1 87 ? 8.320 -60.213 28.314 1.00 28.31 87 GLN A O 1
ATOM 675 N N . LYS A 1 88 ? 8.561 -59.601 26.126 1.00 26.23 88 LYS A N 1
ATOM 676 C CA . LYS A 1 88 ? 7.982 -60.687 25.270 1.00 26.23 88 LYS A CA 1
ATOM 677 C C . LYS A 1 88 ? 6.503 -60.627 24.792 1.00 26.23 88 LYS A C 1
ATOM 679 O O . LYS A 1 88 ? 5.588 -60.995 25.507 1.00 26.23 88 LYS A O 1
ATOM 684 N N . LYS A 1 89 ? 6.414 -60.415 23.462 1.00 26.03 89 LYS A N 1
ATOM 685 C CA . LYS A 1 89 ? 5.719 -61.158 22.369 1.00 26.03 89 LYS A CA 1
ATOM 686 C C . LYS A 1 89 ? 4.197 -61.036 22.088 1.00 26.03 89 LYS A C 1
ATOM 688 O O . LYS A 1 89 ? 3.355 -61.435 22.874 1.00 26.03 89 LYS A O 1
ATOM 693 N N . SER A 1 90 ? 3.974 -60.703 20.801 1.00 26.98 90 SER A N 1
ATOM 694 C CA . SER A 1 90 ? 2.992 -61.172 19.793 1.00 26.98 90 SER A CA 1
ATOM 695 C C . SER A 1 90 ? 1.533 -60.701 19.815 1.00 26.98 90 SER A C 1
ATOM 697 O O . SER A 1 90 ? 0.740 -61.167 20.623 1.00 26.98 90 SER A O 1
ATOM 699 N N . SER A 1 91 ? 1.142 -59.946 18.781 1.00 28.73 91 SER A N 1
ATOM 700 C CA . SER A 1 91 ? 0.072 -60.306 17.823 1.00 28.73 91 SER A CA 1
ATOM 701 C C . SER A 1 91 ? -0.051 -59.253 16.707 1.00 28.73 91 SER A C 1
ATOM 703 O O . SER A 1 91 ? 0.331 -58.099 16.885 1.00 28.73 91 SER A O 1
ATOM 705 N N . LEU A 1 92 ? -0.502 -59.704 15.530 1.00 32.47 92 LEU A N 1
ATOM 706 C CA . LEU A 1 92 ? -0.756 -58.917 14.320 1.00 32.47 92 LEU A CA 1
ATOM 707 C C . LEU A 1 92 ? -1.762 -57.787 14.587 1.00 32.47 92 LEU A C 1
ATOM 709 O O . LEU A 1 92 ? -2.850 -58.038 15.098 1.00 32.47 92 LEU A O 1
ATOM 713 N N . GLY A 1 93 ? -1.427 -56.579 14.142 1.00 25.66 93 GLY A N 1
ATOM 714 C CA . GLY A 1 93 ? -2.318 -55.427 14.088 1.00 25.66 93 GLY A CA 1
ATOM 715 C C . GLY A 1 93 ? -1.787 -54.430 13.064 1.00 25.66 93 GLY A C 1
ATOM 716 O O . GLY A 1 93 ? -0.593 -54.159 13.017 1.00 25.66 93 GLY A O 1
ATOM 717 N N . SER A 1 94 ? -2.676 -53.966 12.199 1.00 29.30 94 SER A N 1
ATOM 718 C CA . SER A 1 94 ? -2.484 -53.015 11.103 1.00 29.30 94 SER A CA 1
ATOM 719 C C . SER A 1 94 ? -1.607 -51.804 11.449 1.00 29.30 94 SER A C 1
ATOM 721 O O . SER A 1 94 ? -1.947 -51.014 12.329 1.00 29.30 94 SER A O 1
ATOM 723 N N . ASN A 1 95 ? -0.533 -51.603 10.682 1.00 27.23 95 ASN A N 1
ATOM 724 C CA . ASN A 1 95 ? 0.267 -50.378 10.714 1.00 27.23 95 ASN A CA 1
ATOM 725 C C . ASN A 1 95 ? -0.490 -49.238 10.010 1.00 27.23 95 ASN A C 1
ATOM 727 O O . ASN A 1 95 ? -0.238 -48.938 8.847 1.00 27.23 95 ASN A O 1
ATOM 731 N N . THR A 1 96 ? -1.419 -48.600 10.713 1.00 33.47 96 THR A N 1
ATOM 732 C CA . THR A 1 96 ? -1.855 -47.228 10.424 1.00 33.47 96 THR A CA 1
ATOM 733 C C . THR A 1 96 ? -1.200 -46.317 11.451 1.00 33.47 96 THR A C 1
ATOM 735 O O . THR A 1 96 ? -1.726 -46.131 12.547 1.00 33.47 96 THR A O 1
ATOM 738 N N . SER A 1 97 ? -0.019 -45.789 11.131 1.00 32.97 97 SER A N 1
ATOM 739 C CA . SER A 1 97 ? 0.648 -44.789 11.968 1.00 32.97 97 SER A CA 1
ATOM 740 C C . SER A 1 97 ? 1.606 -43.917 11.157 1.00 32.97 97 SER A C 1
ATOM 742 O O . SER A 1 97 ? 2.777 -44.260 11.005 1.00 32.97 97 SER A O 1
ATOM 744 N N . SER A 1 98 ? 1.097 -42.787 10.675 1.00 30.30 98 SER A N 1
ATOM 745 C CA . SER A 1 98 ? 1.834 -41.551 10.353 1.00 30.30 98 SER A CA 1
ATOM 746 C C . SER A 1 98 ? 0.818 -40.603 9.696 1.00 30.30 98 SER A C 1
ATOM 748 O O . SER A 1 98 ? 0.147 -40.996 8.758 1.00 30.30 98 SER A O 1
ATOM 750 N N . ASN A 1 99 ? 0.545 -39.380 10.135 1.00 29.59 99 ASN A N 1
ATOM 751 C CA . ASN A 1 99 ? 1.270 -38.454 10.983 1.00 29.59 99 ASN A CA 1
ATOM 752 C C . ASN A 1 99 ? 0.251 -37.641 11.786 1.00 29.59 99 ASN A C 1
ATOM 754 O O . ASN A 1 99 ? -0.734 -37.158 11.239 1.00 29.59 99 ASN A O 1
ATOM 758 N N . ALA A 1 100 ? 0.486 -37.497 13.087 1.00 31.89 100 ALA A N 1
ATOM 759 C CA . ALA A 1 100 ? -0.294 -36.596 13.917 1.00 31.89 100 ALA A CA 1
ATOM 760 C C . ALA A 1 100 ? 0.054 -35.143 13.555 1.00 31.89 100 ALA A C 1
ATOM 762 O O . ALA A 1 100 ? 1.221 -34.758 13.607 1.00 31.89 100 ALA A O 1
ATOM 763 N N . ASN A 1 101 ? -0.983 -34.388 13.198 1.00 35.50 101 ASN A N 1
ATOM 764 C CA . ASN A 1 101 ? -1.010 -32.964 12.877 1.00 35.50 101 ASN A CA 1
ATOM 765 C C . ASN A 1 101 ? -0.042 -32.113 13.719 1.00 35.50 101 ASN A C 1
ATOM 767 O O . ASN A 1 101 ? -0.146 -32.055 14.947 1.00 35.50 101 ASN A O 1
ATOM 771 N N . LEU A 1 102 ? 0.843 -31.385 13.036 1.00 40.31 102 LEU A N 1
ATOM 772 C CA . LEU A 1 102 ? 1.460 -30.164 13.551 1.00 40.31 102 LEU A CA 1
ATOM 773 C C . LEU A 1 102 ? 0.392 -29.063 13.519 1.00 40.31 102 LEU A C 1
ATOM 775 O O . LEU A 1 102 ? 0.258 -28.353 12.531 1.00 40.31 102 LEU A O 1
ATOM 779 N N . LEU A 1 103 ? -0.402 -28.937 14.582 1.00 41.88 103 LEU A N 1
ATOM 780 C CA . LEU A 1 103 ? -1.246 -27.758 14.774 1.00 41.88 103 LEU A CA 1
ATOM 781 C C . LEU A 1 103 ? -0.349 -26.627 15.296 1.00 41.88 103 LEU A C 1
ATOM 783 O O . LEU A 1 103 ? -0.122 -26.517 16.500 1.00 41.88 103 LEU A O 1
ATOM 787 N N . SER A 1 104 ? 0.226 -25.829 14.395 1.00 55.47 104 SER A N 1
ATOM 788 C CA . SER A 1 104 ? 0.749 -24.512 14.763 1.00 55.47 104 SER A CA 1
ATOM 789 C C . SER A 1 104 ? -0.442 -23.629 15.115 1.00 55.47 104 SER A C 1
ATOM 791 O O . SER A 1 104 ? -1.302 -23.396 14.268 1.00 55.47 104 SER A O 1
ATOM 793 N N . GLU A 1 105 ? -0.522 -23.168 16.359 1.00 63.44 105 GLU A N 1
ATOM 794 C CA . GLU A 1 105 ? -1.578 -22.244 16.764 1.00 63.44 105 GLU A CA 1
ATOM 795 C C . GLU A 1 105 ? -1.229 -20.853 16.227 1.00 63.44 105 GLU A C 1
ATOM 797 O O . GLU A 1 105 ? -0.173 -20.290 16.535 1.00 63.44 105 GLU A O 1
ATOM 802 N N . THR A 1 106 ? -2.092 -20.334 15.361 1.00 68.94 106 THR A N 1
ATOM 803 C CA . THR A 1 106 ? -1.954 -19.017 14.746 1.00 68.94 106 THR A CA 1
ATOM 804 C C . THR A 1 106 ? -2.637 -17.981 15.635 1.00 68.94 106 THR A C 1
ATOM 806 O O . THR A 1 106 ? -3.837 -18.070 15.876 1.00 68.94 106 THR A O 1
ATOM 809 N N . VAL A 1 107 ? -1.883 -16.995 16.122 1.00 79.75 107 VAL A N 1
ATOM 810 C CA . VAL A 1 107 ? -2.389 -15.912 16.977 1.00 79.75 107 VAL A CA 1
ATOM 811 C C . VAL A 1 107 ? -2.415 -14.614 16.180 1.00 79.75 107 VAL A C 1
ATOM 813 O O . VAL A 1 107 ? -1.395 -14.192 15.638 1.00 79.75 107 VAL A O 1
ATOM 816 N N . VAL A 1 108 ? -3.578 -13.973 16.116 1.00 83.19 108 VAL A N 1
ATOM 817 C CA . VAL A 1 108 ? -3.756 -12.658 15.491 1.00 83.19 108 VAL A CA 1
ATOM 818 C C . VAL A 1 108 ? -3.501 -11.588 16.553 1.00 83.19 108 VAL A C 1
ATOM 820 O O . VAL A 1 108 ? -4.152 -11.597 17.596 1.00 83.19 108 VAL A O 1
ATOM 823 N N . LEU A 1 109 ? -2.536 -10.695 16.318 1.00 84.06 109 LEU A N 1
ATOM 824 C CA . LEU A 1 109 ? -2.266 -9.578 17.221 1.00 84.06 109 LEU A CA 1
ATOM 825 C C . LEU A 1 109 ? -3.344 -8.493 17.074 1.00 84.06 109 LEU A C 1
ATOM 827 O O . LEU A 1 109 ? -3.688 -8.144 15.938 1.00 84.06 109 LEU A O 1
ATOM 831 N N . PRO A 1 110 ? -3.824 -7.908 18.187 1.00 87.00 110 PRO A N 1
ATOM 832 C CA . PRO A 1 110 ? -4.668 -6.718 18.148 1.00 87.00 110 PRO A CA 1
ATOM 833 C C . PRO A 1 110 ? -3.980 -5.566 17.409 1.00 87.00 110 PRO A C 1
ATOM 835 O O . PRO A 1 110 ? -2.760 -5.404 17.491 1.00 87.00 110 PRO A O 1
ATOM 838 N N . PHE A 1 111 ? -4.749 -4.708 16.733 1.00 89.38 111 PHE A N 1
ATOM 839 C CA . PHE A 1 111 ? -4.178 -3.575 15.990 1.00 89.38 111 PHE A CA 1
ATOM 840 C C . PHE A 1 111 ? -3.425 -2.602 16.908 1.00 89.38 111 PHE A C 1
ATOM 842 O O . PHE A 1 111 ? -2.372 -2.092 16.534 1.00 89.38 111 PHE A O 1
ATOM 849 N N . ALA A 1 112 ? -3.891 -2.410 18.144 1.00 88.19 112 ALA A N 1
ATOM 850 C CA . ALA A 1 112 ? -3.211 -1.571 19.134 1.00 88.19 112 ALA A CA 1
ATOM 851 C C . ALA A 1 112 ? -1.804 -2.077 19.525 1.00 88.19 112 ALA A C 1
ATOM 853 O O . ALA A 1 112 ? -0.979 -1.305 20.015 1.00 88.19 112 ALA A O 1
ATOM 854 N N . GLU A 1 113 ? -1.513 -3.363 19.307 1.00 89.62 113 GLU A N 1
ATOM 855 C CA . GLU A 1 113 ? -0.208 -3.979 19.579 1.00 89.62 113 GLU A CA 1
ATOM 856 C C . GLU A 1 113 ? 0.673 -4.080 18.326 1.00 89.62 113 GLU A C 1
ATOM 858 O O . GLU A 1 113 ? 1.805 -4.561 18.388 1.00 89.62 113 GLU A O 1
ATOM 863 N N . HIS A 1 114 ? 0.183 -3.627 17.170 1.00 92.31 114 HIS A N 1
ATOM 864 C CA . HIS A 1 114 ? 0.945 -3.687 15.934 1.00 92.31 114 HIS A CA 1
ATOM 865 C C . HIS A 1 114 ? 2.111 -2.675 15.963 1.00 92.31 114 HIS A C 1
ATOM 867 O O . HIS A 1 114 ? 1.862 -1.469 16.056 1.00 92.31 114 HIS A O 1
ATOM 873 N N . PRO A 1 115 ? 3.378 -3.100 15.766 1.00 91.75 115 PRO A N 1
ATOM 874 C CA . PRO A 1 115 ? 4.541 -2.215 15.893 1.00 91.75 115 PRO A CA 1
ATOM 875 C C . PRO A 1 115 ? 4.489 -0.968 15.000 1.00 91.75 115 PRO A C 1
ATOM 877 O O . PRO A 1 115 ? 4.747 0.133 15.471 1.00 91.75 115 PRO A O 1
ATOM 880 N N . ALA A 1 116 ? 4.089 -1.119 13.731 1.00 93.94 116 ALA A N 1
ATOM 881 C CA . ALA A 1 116 ? 3.970 0.017 12.809 1.00 93.94 116 ALA A CA 1
ATOM 882 C C . ALA A 1 116 ? 2.890 1.032 13.231 1.00 93.94 116 ALA A C 1
ATOM 884 O O . ALA A 1 116 ? 3.035 2.221 12.973 1.00 93.94 116 ALA A O 1
ATOM 885 N N . ILE A 1 117 ? 1.823 0.579 13.903 1.00 95.31 117 ILE A N 1
ATOM 886 C CA . ILE A 1 117 ? 0.736 1.453 14.365 1.00 95.31 117 ILE A CA 1
ATOM 887 C C . ILE A 1 117 ? 1.191 2.210 15.610 1.00 95.31 117 ILE A C 1
ATOM 889 O O . ILE A 1 117 ? 1.043 3.426 15.666 1.00 95.31 117 ILE A O 1
ATOM 893 N N . GLN A 1 118 ? 1.806 1.510 16.568 1.00 95.06 118 GLN A N 1
ATOM 894 C CA . GLN A 1 118 ? 2.374 2.127 17.769 1.00 95.06 118 GLN A CA 1
ATOM 895 C C . GLN A 1 118 ? 3.448 3.161 17.426 1.00 95.06 118 GLN A C 1
ATOM 897 O O . GLN A 1 118 ? 3.493 4.232 18.026 1.00 95.06 118 GLN A O 1
ATOM 902 N N . GLN A 1 119 ? 4.293 2.857 16.438 1.00 94.94 119 GLN A N 1
ATOM 903 C CA . GLN A 1 119 ? 5.302 3.791 15.961 1.00 94.94 119 GLN A CA 1
ATOM 904 C C . GLN A 1 119 ? 4.662 5.050 15.359 1.00 94.94 119 GLN A C 1
ATOM 906 O O . GLN A 1 119 ? 5.000 6.152 15.779 1.00 94.94 119 GLN A O 1
ATOM 911 N N . ALA A 1 120 ? 3.703 4.905 14.441 1.00 94.56 120 ALA A N 1
ATOM 912 C CA . ALA A 1 120 ? 3.042 6.055 13.824 1.00 94.56 120 ALA A CA 1
ATOM 913 C C . ALA A 1 120 ? 2.238 6.896 14.838 1.00 94.56 120 ALA A C 1
ATOM 915 O O . ALA A 1 120 ? 2.222 8.124 14.760 1.00 94.56 120 ALA A O 1
ATOM 916 N N . GLN A 1 121 ? 1.619 6.248 15.831 1.00 95.25 121 GLN A N 1
ATOM 917 C CA . GLN A 1 121 ? 0.964 6.908 16.967 1.00 95.25 121 GLN A CA 1
ATOM 918 C C . GLN A 1 121 ? 1.938 7.763 17.775 1.00 95.25 121 GLN A C 1
ATOM 920 O O . GLN A 1 121 ? 1.645 8.918 18.095 1.00 95.25 121 GLN A O 1
ATOM 925 N N . GLU A 1 122 ? 3.102 7.204 18.102 1.00 94.44 122 GLU A N 1
ATOM 926 C CA . GLU A 1 122 ? 4.142 7.920 18.830 1.00 94.44 122 GLU A CA 1
ATOM 927 C C . GLU A 1 122 ? 4.665 9.114 18.027 1.00 94.44 122 GLU A C 1
ATOM 929 O O . GLU A 1 122 ? 4.789 10.213 18.566 1.00 94.44 122 GLU A O 1
ATOM 934 N N . GLU A 1 123 ? 4.914 8.927 16.731 1.00 92.94 123 GLU A N 1
ATOM 935 C CA . GLU A 1 123 ? 5.382 9.983 15.832 1.00 92.94 123 GLU A CA 1
ATOM 936 C C . GLU A 1 123 ? 4.377 11.143 15.747 1.00 92.94 123 GLU A C 1
ATOM 938 O O . GLU A 1 123 ? 4.760 12.299 15.948 1.00 92.94 123 GLU A O 1
ATOM 943 N N . CYS A 1 124 ? 3.083 10.855 15.561 1.00 92.38 124 CYS A N 1
ATOM 944 C CA . CYS A 1 124 ? 2.033 11.881 15.555 1.00 92.38 124 CYS A CA 1
ATOM 945 C C . CYS A 1 124 ? 1.960 12.631 16.895 1.00 92.38 124 CYS A C 1
ATOM 947 O O . CYS A 1 124 ? 1.853 13.861 16.930 1.00 92.38 124 CYS A O 1
ATOM 949 N N . ARG A 1 125 ? 2.091 11.903 18.013 1.00 92.38 125 ARG A N 1
ATOM 950 C CA . ARG A 1 125 ? 2.088 12.482 19.363 1.00 92.38 125 ARG A CA 1
ATOM 951 C C . ARG A 1 125 ? 3.271 13.421 19.600 1.00 92.38 125 ARG A C 1
ATOM 953 O O . ARG A 1 125 ? 3.094 14.468 20.221 1.00 92.38 125 ARG A O 1
ATOM 960 N N . ILE A 1 126 ? 4.464 13.054 19.135 1.00 91.62 126 ILE A N 1
ATOM 961 C CA . ILE A 1 126 ? 5.683 13.856 19.307 1.00 91.62 126 ILE A CA 1
ATOM 962 C C . ILE A 1 126 ? 5.644 15.107 18.425 1.00 91.62 126 ILE A C 1
ATOM 964 O O . ILE A 1 126 ? 6.021 16.186 18.884 1.00 91.62 126 ILE A O 1
ATOM 968 N N . LEU A 1 127 ? 5.202 14.977 17.171 1.00 88.88 127 LEU A N 1
ATOM 969 C CA . LEU A 1 127 ? 5.235 16.071 16.198 1.00 88.88 127 LEU A CA 1
ATOM 970 C C . LEU A 1 127 ? 4.189 17.162 16.472 1.00 88.88 127 LEU A C 1
ATOM 972 O O . LEU A 1 127 ? 4.420 18.310 16.097 1.00 88.88 127 LEU A O 1
ATOM 976 N N . MET A 1 128 ? 3.065 16.834 17.126 1.00 83.44 128 MET A N 1
ATOM 977 C CA . MET A 1 128 ? 1.985 17.777 17.481 1.00 83.44 128 MET A CA 1
ATOM 978 C C . MET A 1 128 ? 1.520 18.667 16.311 1.00 83.44 128 MET A C 1
ATOM 980 O O . MET A 1 128 ? 1.131 19.820 16.498 1.00 83.44 128 MET A O 1
ATOM 984 N N . ASN A 1 129 ? 1.558 18.142 15.088 1.00 86.12 129 ASN A N 1
ATOM 985 C CA . ASN A 1 129 ? 1.232 18.863 13.855 1.00 86.12 129 ASN A CA 1
ATOM 986 C C . ASN A 1 129 ? -0.238 18.693 13.421 1.00 86.12 129 ASN A C 1
ATOM 988 O O . ASN A 1 129 ? -0.611 19.124 12.333 1.00 86.12 129 ASN A O 1
ATOM 992 N N . GLY A 1 130 ? -1.074 18.088 14.272 1.00 86.75 130 GLY A N 1
ATOM 993 C CA . GLY A 1 130 ? -2.492 17.829 14.000 1.00 86.75 130 GLY A CA 1
ATOM 994 C C . GLY A 1 130 ? -2.767 16.534 13.231 1.00 86.75 130 GLY A C 1
ATOM 995 O O . GLY A 1 130 ? -3.929 16.243 12.960 1.00 86.75 130 GLY A O 1
ATOM 996 N N . ASN A 1 131 ? -1.727 15.762 12.906 1.00 91.88 131 ASN A N 1
ATOM 997 C CA . ASN A 1 131 ? -1.863 14.404 12.394 1.00 91.88 131 ASN A CA 1
ATOM 998 C C . ASN A 1 131 ? -2.295 13.450 13.512 1.00 91.88 131 ASN A C 1
ATOM 1000 O O . ASN A 1 131 ? -1.921 13.635 14.672 1.00 91.88 131 ASN A O 1
ATOM 1004 N N . ASP A 1 132 ? -3.042 12.414 13.153 1.00 93.75 132 ASP A N 1
ATOM 1005 C CA . ASP A 1 132 ? -3.506 11.400 14.089 1.00 93.75 132 ASP A CA 1
ATOM 1006 C C . ASP A 1 132 ? -3.556 10.020 13.430 1.00 93.75 132 ASP A C 1
ATOM 1008 O O . ASP A 1 132 ? -3.994 9.865 12.289 1.00 93.75 132 ASP A O 1
ATOM 1012 N N . VAL A 1 133 ? -3.125 9.007 14.177 1.00 95.75 133 VAL A N 1
ATOM 1013 C CA . VAL A 1 133 ? -3.260 7.600 13.803 1.00 95.75 133 VAL A CA 1
ATOM 1014 C C . VAL A 1 133 ? -3.931 6.890 14.963 1.00 95.75 133 VAL A C 1
ATOM 1016 O O . VAL A 1 133 ? -3.380 6.816 16.056 1.00 95.75 133 VAL A O 1
ATOM 1019 N N . CYS A 1 134 ? -5.116 6.335 14.751 1.00 94.69 134 CYS A N 1
ATOM 1020 C CA . CYS A 1 134 ? -5.874 5.693 15.819 1.00 94.69 134 CYS A CA 1
ATOM 1021 C C . CYS A 1 134 ? -6.503 4.378 15.365 1.00 94.69 134 CYS A C 1
ATOM 1023 O O . CYS A 1 134 ? -6.792 4.168 14.189 1.00 94.69 134 CYS A O 1
ATOM 1025 N N . VAL A 1 135 ? -6.690 3.473 16.324 1.00 96.31 135 VAL A N 1
ATOM 1026 C CA . VAL A 1 135 ? -7.471 2.249 16.131 1.00 96.31 135 VAL A CA 1
ATOM 1027 C C . VAL A 1 135 ? -8.889 2.543 16.601 1.00 96.31 135 VAL A C 1
ATOM 1029 O O . VAL A 1 135 ? -9.075 3.058 17.705 1.00 96.31 135 VAL A O 1
ATOM 1032 N N . LEU A 1 136 ? -9.877 2.263 15.757 1.00 95.31 136 LEU A N 1
ATOM 1033 C CA . LEU A 1 136 ? -11.291 2.483 16.057 1.00 95.31 136 LEU A CA 1
ATOM 1034 C C . LEU A 1 136 ? -12.154 1.397 15.422 1.00 95.31 136 LEU A C 1
ATOM 1036 O O . LEU A 1 136 ? -11.728 0.740 14.478 1.00 95.31 136 LEU A O 1
ATOM 1040 N N . GLU A 1 137 ? -13.378 1.236 15.908 1.00 94.50 137 GLU A N 1
ATOM 1041 C CA . GLU A 1 137 ? -14.373 0.362 15.286 1.00 94.50 137 GLU A CA 1
ATOM 1042 C C . GLU A 1 137 ? -15.076 1.104 14.137 1.00 94.50 137 GLU A C 1
ATOM 1044 O O . GLU A 1 137 ? -15.633 2.187 14.339 1.00 94.50 137 GLU A O 1
ATOM 1049 N N . ASP A 1 138 ? -15.031 0.554 12.921 1.00 92.75 138 ASP A N 1
ATOM 1050 C CA . ASP A 1 138 ? -15.702 1.154 11.759 1.00 92.75 138 ASP A CA 1
ATOM 1051 C C . ASP A 1 138 ? -17.178 0.760 11.704 1.00 92.75 138 ASP A C 1
ATOM 1053 O O . ASP A 1 138 ? -17.540 -0.411 11.785 1.00 92.75 138 ASP A O 1
ATOM 1057 N N . GLU A 1 139 ? -18.041 1.743 11.473 1.00 90.62 139 GLU A N 1
ATOM 1058 C CA . GLU A 1 139 ? -19.491 1.569 11.466 1.00 90.62 139 GLU A CA 1
ATOM 1059 C C . GLU A 1 139 ? -20.024 0.627 10.370 1.00 90.62 139 GLU A C 1
ATOM 1061 O O . GLU A 1 139 ? -21.102 0.045 10.527 1.00 90.62 139 GLU A O 1
ATOM 1066 N N . THR A 1 140 ? -19.294 0.471 9.261 1.00 88.12 140 THR A N 1
ATOM 1067 C CA . THR A 1 140 ? -19.734 -0.328 8.111 1.00 88.12 140 THR A CA 1
ATOM 1068 C C . THR A 1 140 ? -19.319 -1.784 8.256 1.00 88.12 140 THR A C 1
ATOM 1070 O O . THR A 1 140 ? -20.137 -2.670 8.013 1.00 88.12 140 THR A O 1
ATOM 1073 N N . VAL A 1 141 ? -18.060 -2.033 8.632 1.00 88.81 141 VAL A N 1
ATOM 1074 C CA . VAL A 1 141 ? -17.529 -3.403 8.767 1.00 88.81 141 VAL A CA 1
ATOM 1075 C C . VAL A 1 141 ? -17.705 -3.979 10.170 1.00 88.81 141 VAL A C 1
ATOM 1077 O O . VAL A 1 141 ? -17.697 -5.195 10.304 1.00 88.81 141 VAL A O 1
ATOM 1080 N N . LYS A 1 142 ? -17.949 -3.141 11.191 1.00 90.00 142 LYS A N 1
ATOM 1081 C CA . LYS A 1 142 ? -18.068 -3.544 12.607 1.00 90.00 142 LYS A CA 1
ATOM 1082 C C . LYS A 1 142 ? -16.845 -4.318 13.107 1.00 90.00 142 LYS A C 1
ATOM 1084 O O . LYS A 1 142 ? -16.955 -5.271 13.872 1.00 90.00 142 LYS A O 1
ATOM 1089 N N . GLU A 1 143 ? -15.680 -3.905 12.625 1.00 89.94 143 GLU A N 1
ATOM 1090 C CA . GLU A 1 143 ? -14.374 -4.445 12.981 1.00 89.94 143 GLU A CA 1
ATOM 1091 C C . GLU A 1 143 ? -13.447 -3.293 13.378 1.00 89.94 143 GLU A C 1
ATOM 1093 O O . GLU A 1 143 ? -13.676 -2.135 13.004 1.00 89.94 143 GLU A O 1
ATOM 1098 N N . GLU A 1 144 ? -12.386 -3.617 14.117 1.00 92.31 144 GLU A N 1
ATOM 1099 C CA . GLU A 1 144 ? -11.305 -2.671 14.372 1.00 92.31 144 GLU A CA 1
ATOM 1100 C C . GLU A 1 144 ? -10.570 -2.350 13.069 1.00 92.31 144 GLU A C 1
ATOM 1102 O O . GLU A 1 144 ? -10.193 -3.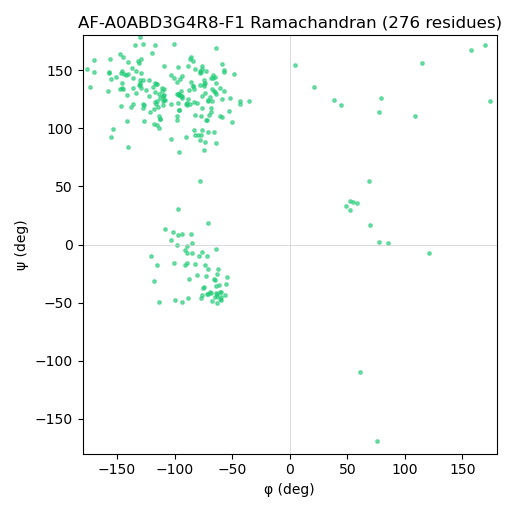232 12.297 1.00 92.31 144 GLU A O 1
ATOM 1107 N N . VAL A 1 145 ? -10.352 -1.062 12.832 1.00 95.00 145 VAL A N 1
ATOM 1108 C CA . VAL A 1 145 ? -9.622 -0.536 11.684 1.00 95.00 145 VAL A CA 1
ATOM 1109 C C . VAL A 1 145 ? -8.603 0.486 12.140 1.00 95.00 145 VAL A C 1
ATOM 1111 O O . VAL A 1 145 ? -8.733 1.104 13.198 1.00 95.00 145 VAL A O 1
ATOM 1114 N N . VAL A 1 146 ? -7.589 0.692 11.310 1.00 96.19 146 VAL A N 1
ATOM 1115 C CA . VAL A 1 146 ? -6.580 1.722 11.538 1.00 96.19 146 VAL A CA 1
ATOM 1116 C C . VAL A 1 146 ? -6.974 2.946 10.741 1.00 96.19 146 VAL A C 1
ATOM 1118 O O . VAL A 1 146 ? -7.032 2.894 9.514 1.00 96.19 146 VAL A O 1
ATOM 1121 N N . GLN A 1 147 ? -7.265 4.042 11.424 1.00 95.69 147 GLN A N 1
ATOM 1122 C CA . GLN A 1 147 ? -7.525 5.325 10.797 1.00 95.69 147 GLN A CA 1
ATOM 1123 C C . GLN A 1 147 ? -6.247 6.158 10.795 1.00 95.69 147 GLN A C 1
ATOM 1125 O O . GLN A 1 147 ? -5.614 6.331 11.834 1.00 95.69 147 GLN A O 1
ATOM 1130 N N . ILE A 1 148 ? -5.902 6.690 9.627 1.00 95.56 148 ILE A N 1
ATOM 1131 C CA . ILE A 1 148 ? -4.819 7.649 9.428 1.00 95.56 148 ILE A CA 1
ATOM 1132 C C . ILE A 1 148 ? -5.472 8.969 9.024 1.00 95.56 148 ILE A C 1
ATOM 1134 O O . ILE A 1 148 ? -6.279 8.999 8.091 1.00 95.56 148 ILE A O 1
ATOM 1138 N N . LEU A 1 149 ? -5.156 10.048 9.736 1.00 93.19 149 LEU A N 1
ATOM 1139 C CA . LEU A 1 149 ? -5.599 11.409 9.450 1.00 93.19 149 LEU A CA 1
ATOM 1140 C C . LEU A 1 149 ? -4.400 12.354 9.440 1.00 93.19 149 LEU A C 1
ATOM 1142 O O . LEU A 1 149 ? -3.574 12.345 10.350 1.00 93.19 149 LEU A O 1
ATOM 1146 N N . GLY A 1 150 ? -4.344 13.218 8.432 1.00 90.50 150 GLY A N 1
ATOM 1147 C CA . GLY A 1 150 ? -3.259 14.178 8.259 1.00 90.50 150 GLY A CA 1
ATOM 1148 C C . GLY A 1 150 ? -2.419 13.923 7.011 1.00 90.50 150 GLY A C 1
ATOM 1149 O O . GLY A 1 150 ? -2.379 12.822 6.467 1.00 90.50 150 GLY A O 1
ATOM 1150 N N . ASN A 1 151 ? -1.772 14.982 6.526 1.00 86.12 151 ASN A N 1
ATOM 1151 C CA . ASN A 1 151 ? -1.027 14.942 5.263 1.00 86.12 151 ASN A CA 1
ATOM 1152 C C . ASN A 1 151 ? 0.367 14.324 5.415 1.00 86.12 151 ASN A C 1
ATOM 1154 O O . ASN A 1 151 ? 0.874 13.762 4.451 1.00 86.12 151 ASN A O 1
ATOM 1158 N N . ASP A 1 152 ? 0.950 14.405 6.614 1.00 87.25 152 ASP A N 1
ATOM 1159 C CA . ASP A 1 152 ? 2.275 13.840 6.912 1.00 87.25 152 ASP A CA 1
ATOM 1160 C C . ASP A 1 152 ? 2.175 12.593 7.811 1.00 87.25 152 ASP A C 1
ATOM 1162 O O . ASP A 1 152 ? 3.159 12.180 8.417 1.00 87.25 152 ASP A O 1
ATOM 1166 N N . ALA A 1 153 ? 0.969 12.036 7.968 1.00 91.81 153 ALA A N 1
ATOM 1167 C CA . ALA A 1 153 ? 0.740 10.804 8.710 1.00 91.81 153 ALA A CA 1
ATOM 1168 C C . ALA A 1 153 ? 0.903 9.611 7.765 1.00 91.81 153 ALA A C 1
ATOM 1170 O O . ALA A 1 153 ? 0.228 9.543 6.733 1.00 91.81 153 ALA A O 1
ATOM 1171 N N . GLU A 1 154 ? 1.767 8.663 8.123 1.00 94.06 154 GLU A N 1
ATOM 1172 C CA . GLU A 1 154 ? 1.953 7.433 7.360 1.00 94.06 154 GLU A CA 1
ATOM 1173 C C . GLU A 1 154 ? 2.187 6.218 8.263 1.00 94.06 154 GLU A C 1
ATOM 1175 O O . GLU A 1 154 ? 2.815 6.301 9.316 1.00 94.06 154 GLU A O 1
ATOM 1180 N N . LEU A 1 155 ? 1.686 5.064 7.830 1.00 95.94 155 LEU A N 1
ATOM 1181 C CA . LEU A 1 155 ? 2.095 3.761 8.338 1.00 95.94 155 LEU A CA 1
ATOM 1182 C C . LEU A 1 155 ? 3.201 3.218 7.441 1.00 95.94 155 LEU A C 1
ATOM 1184 O O . LEU A 1 155 ? 3.001 3.080 6.233 1.00 95.94 155 LEU A O 1
ATOM 1188 N N . VAL A 1 156 ? 4.335 2.855 8.037 1.00 96.00 156 VAL A N 1
ATOM 1189 C CA . VAL A 1 156 ? 5.476 2.275 7.323 1.00 96.00 156 VAL A CA 1
ATOM 1190 C C . VAL A 1 156 ? 5.629 0.808 7.708 1.00 96.00 156 VAL A C 1
ATOM 1192 O O . VAL A 1 156 ? 5.849 0.464 8.869 1.00 96.00 156 VAL A O 1
ATOM 1195 N N . PHE A 1 157 ? 5.530 -0.069 6.713 1.00 95.38 157 PHE A N 1
ATOM 1196 C CA . PHE A 1 157 ? 5.688 -1.508 6.859 1.00 95.38 157 PHE A CA 1
ATOM 1197 C C . PHE A 1 157 ? 6.946 -1.960 6.108 1.00 95.38 157 PHE A C 1
ATOM 1199 O O . PHE A 1 157 ? 6.900 -2.134 4.884 1.00 95.38 157 PHE A O 1
ATOM 1206 N N . PRO A 1 158 ? 8.075 -2.175 6.807 1.00 93.56 158 PRO A N 1
ATOM 1207 C CA . PRO A 1 158 ? 9.219 -2.840 6.202 1.00 93.56 158 PRO A CA 1
ATOM 1208 C C . PRO A 1 158 ? 8.844 -4.299 5.932 1.00 93.56 158 PRO A C 1
ATOM 1210 O O . PRO A 1 158 ? 8.436 -5.027 6.841 1.00 93.56 158 PRO A O 1
ATOM 1213 N N . VAL A 1 159 ? 8.967 -4.731 4.680 1.00 91.81 159 VAL A N 1
ATOM 1214 C CA . VAL A 1 159 ? 8.557 -6.072 4.246 1.00 91.81 159 VAL A CA 1
ATOM 1215 C C . VAL A 1 159 ? 9.667 -6.740 3.450 1.00 91.81 159 VAL A C 1
ATOM 1217 O O . VAL A 1 159 ? 10.541 -6.092 2.885 1.00 91.81 159 VAL A O 1
ATOM 1220 N N . ARG A 1 160 ? 9.654 -8.070 3.405 1.00 91.62 160 ARG A N 1
ATOM 1221 C CA . ARG A 1 160 ? 10.514 -8.829 2.499 1.00 91.62 160 ARG A CA 1
ATOM 1222 C C . ARG A 1 160 ? 9.727 -10.001 1.950 1.00 91.62 160 ARG A C 1
ATOM 1224 O O . ARG A 1 160 ? 9.808 -11.106 2.477 1.00 91.62 160 ARG A O 1
ATOM 1231 N N . ASN A 1 161 ? 8.965 -9.731 0.900 1.00 91.75 161 ASN A N 1
ATOM 1232 C CA . ASN A 1 161 ? 8.019 -10.688 0.348 1.00 91.75 161 ASN A CA 1
ATOM 1233 C C . ASN A 1 161 ? 8.179 -10.818 -1.173 1.00 91.75 161 ASN A C 1
ATOM 1235 O O . ASN A 1 161 ? 8.351 -9.823 -1.872 1.00 91.75 161 ASN A O 1
ATOM 1239 N N . ILE A 1 162 ? 8.125 -12.051 -1.675 1.00 94.56 162 ILE A N 1
ATOM 1240 C CA . ILE A 1 162 ? 8.327 -12.390 -3.096 1.00 94.56 162 ILE A CA 1
ATOM 1241 C C . ILE A 1 162 ? 7.019 -12.696 -3.836 1.00 94.56 162 ILE A C 1
ATOM 1243 O O . ILE A 1 162 ? 7.045 -13.122 -4.987 1.00 94.56 162 ILE A O 1
ATOM 1247 N N . PHE A 1 163 ? 5.874 -12.554 -3.175 1.00 94.81 163 PHE A N 1
ATOM 1248 C CA . PHE A 1 163 ? 4.587 -12.874 -3.764 1.00 94.81 163 PHE A CA 1
ATOM 1249 C C . PHE A 1 163 ? 4.136 -11.804 -4.746 1.00 94.81 163 PHE A C 1
ATOM 1251 O O . PHE A 1 163 ? 4.470 -10.621 -4.643 1.00 94.81 163 PHE A O 1
ATOM 1258 N N . ARG A 1 164 ? 3.352 -12.267 -5.717 1.00 94.81 164 ARG A N 1
ATOM 1259 C CA . ARG A 1 164 ? 2.933 -11.490 -6.876 1.00 94.81 164 ARG A CA 1
ATOM 1260 C C . ARG A 1 164 ? 1.865 -10.461 -6.538 1.00 94.81 164 ARG A C 1
ATOM 1262 O O . ARG A 1 164 ? 1.874 -9.381 -7.125 1.00 94.81 164 ARG A O 1
ATOM 1269 N N . TYR A 1 165 ? 0.948 -10.784 -5.632 1.00 95.69 165 TYR A N 1
ATOM 1270 C CA . TYR A 1 165 ? -0.211 -9.946 -5.364 1.00 95.69 165 TYR A CA 1
ATOM 1271 C C . TYR A 1 165 ? -0.107 -9.271 -4.003 1.00 95.69 165 TYR A C 1
ATOM 1273 O O . TYR A 1 165 ? 0.085 -9.930 -2.981 1.00 95.69 165 TYR A O 1
ATOM 1281 N N . LEU A 1 166 ? -0.297 -7.954 -3.993 1.00 96.31 166 LEU A N 1
ATOM 1282 C CA . LEU A 1 166 ? -0.508 -7.173 -2.779 1.00 96.31 166 LEU A CA 1
ATOM 1283 C C . LEU A 1 166 ? -1.989 -6.829 -2.664 1.00 96.31 166 LEU A C 1
ATOM 1285 O O . LEU A 1 166 ? -2.547 -6.169 -3.544 1.00 96.31 166 LEU A O 1
ATOM 1289 N N . VAL A 1 167 ? -2.608 -7.258 -1.570 1.00 94.44 167 VAL A N 1
ATOM 1290 C CA . VAL A 1 167 ? -4.019 -7.021 -1.284 1.00 94.44 167 VAL A CA 1
ATOM 1291 C C . VAL A 1 167 ? -4.161 -6.024 -0.147 1.00 94.44 167 VAL A C 1
ATOM 1293 O O . VAL A 1 167 ? -3.504 -6.143 0.888 1.00 94.44 167 VAL A O 1
ATOM 1296 N N . MET A 1 168 ? -5.050 -5.050 -0.327 1.00 93.88 168 MET A N 1
ATOM 1297 C CA . MET A 1 168 ? -5.426 -4.112 0.722 1.00 93.88 168 MET A CA 1
ATOM 1298 C C . MET A 1 168 ? -6.917 -3.798 0.712 1.00 93.88 168 MET A C 1
ATOM 1300 O O . MET A 1 168 ? -7.560 -3.714 -0.337 1.00 93.88 168 MET A O 1
ATOM 1304 N N . PHE A 1 169 ? -7.440 -3.579 1.912 1.00 92.88 169 PHE A N 1
ATOM 1305 C CA . PHE A 1 169 ? -8.803 -3.138 2.151 1.00 92.88 169 PHE A CA 1
ATOM 1306 C C . PHE A 1 169 ? -8.765 -1.737 2.725 1.00 92.88 169 PHE A C 1
ATOM 1308 O O . PHE A 1 169 ? -8.355 -1.544 3.871 1.00 92.88 169 PHE A O 1
ATOM 1315 N N . ILE A 1 170 ? -9.171 -0.766 1.913 1.00 92.75 170 ILE A N 1
ATOM 1316 C CA . ILE A 1 170 ? -9.005 0.650 2.220 1.00 92.75 170 ILE A CA 1
ATOM 1317 C C . ILE A 1 170 ? -10.314 1.411 2.026 1.00 92.75 170 ILE A C 1
ATOM 1319 O O . ILE A 1 170 ? -11.039 1.202 1.051 1.00 92.75 170 ILE A O 1
ATOM 1323 N N . LYS A 1 171 ? -10.627 2.307 2.957 1.00 91.25 171 LYS A N 1
ATOM 1324 C CA . LYS A 1 171 ? -11.740 3.254 2.870 1.00 91.25 171 LYS A CA 1
ATOM 1325 C C . LYS A 1 171 ? -11.166 4.649 2.677 1.00 91.25 171 LYS A C 1
ATOM 1327 O O . LYS A 1 171 ? -10.356 5.108 3.484 1.00 91.25 171 LYS A O 1
ATOM 1332 N N . ASN A 1 172 ? -11.594 5.317 1.611 1.00 87.81 172 ASN A N 1
ATOM 1333 C CA . ASN A 1 172 ? -11.301 6.732 1.416 1.00 87.81 172 ASN A CA 1
ATOM 1334 C C . ASN A 1 172 ? -12.163 7.573 2.360 1.00 87.81 172 ASN A C 1
ATOM 1336 O O . ASN A 1 172 ? -13.366 7.335 2.454 1.00 87.81 172 ASN A O 1
ATOM 1340 N N . MET A 1 173 ? -11.564 8.574 2.998 1.00 88.19 173 MET A N 1
ATOM 1341 C CA . MET A 1 173 ? -12.267 9.534 3.856 1.00 88.19 173 MET A CA 1
ATOM 1342 C C . MET A 1 173 ? -12.600 10.832 3.099 1.00 88.19 173 MET A C 1
ATOM 1344 O O . MET A 1 173 ? -12.599 11.907 3.688 1.00 88.19 173 MET A O 1
ATOM 1348 N N . ASP A 1 174 ? -12.824 10.730 1.781 1.00 82.69 174 ASP A N 1
ATOM 1349 C CA . ASP A 1 174 ? -13.056 11.848 0.847 1.00 82.69 174 ASP A CA 1
ATOM 1350 C C . ASP A 1 174 ? -11.989 12.957 0.902 1.00 82.69 174 ASP A C 1
ATOM 1352 O O . ASP A 1 174 ? -12.233 14.126 0.606 1.00 82.69 174 ASP A O 1
ATOM 1356 N N . LEU A 1 175 ? -10.769 12.561 1.251 1.00 85.75 175 LEU A N 1
ATOM 1357 C CA . LEU A 1 175 ? -9.599 13.416 1.396 1.00 85.75 175 LEU A CA 1
ATOM 1358 C C . LEU A 1 175 ? -8.425 12.813 0.611 1.00 85.75 175 LEU A C 1
ATOM 1360 O O . LEU A 1 175 ? -8.548 11.764 -0.023 1.00 85.75 175 LEU A O 1
ATOM 1364 N N . PHE A 1 176 ? -7.277 13.490 0.608 1.00 86.12 176 PHE A N 1
ATOM 1365 C CA . PHE A 1 176 ? -6.092 12.999 -0.093 1.00 86.12 176 PHE A CA 1
ATOM 1366 C C . PHE A 1 176 ? -5.596 11.687 0.510 1.00 86.12 176 PHE A C 1
ATOM 1368 O O . PHE A 1 176 ? -5.407 11.599 1.724 1.00 86.12 176 PHE A O 1
ATOM 1375 N N . LEU A 1 177 ? -5.386 10.701 -0.360 1.00 88.69 177 LEU A N 1
ATOM 1376 C CA . LEU A 1 177 ? -4.937 9.356 -0.025 1.00 88.69 177 LEU A CA 1
ATOM 1377 C C . LEU A 1 177 ? -3.815 8.967 -0.982 1.00 88.69 177 LEU A C 1
ATOM 1379 O O . LEU A 1 177 ? -3.954 9.102 -2.203 1.00 88.69 177 LEU A O 1
ATOM 1383 N N . GLU A 1 178 ? -2.715 8.482 -0.418 1.00 92.12 178 GLU A N 1
ATOM 1384 C CA . GLU A 1 178 ? -1.544 8.059 -1.173 1.00 92.12 178 GLU A CA 1
ATOM 1385 C C . GLU A 1 178 ? -0.872 6.873 -0.485 1.00 92.12 178 GLU A C 1
ATOM 1387 O O . GLU A 1 178 ? -0.670 6.871 0.724 1.00 92.12 178 GLU A O 1
ATOM 1392 N N . PHE A 1 179 ? -0.506 5.851 -1.252 1.00 94.50 179 PHE A N 1
ATOM 1393 C CA . PHE A 1 179 ? 0.330 4.776 -0.736 1.00 94.50 179 PHE A CA 1
ATOM 1394 C C . PHE A 1 179 ? 1.462 4.442 -1.698 1.00 94.50 179 PHE A C 1
ATOM 1396 O O . PHE A 1 179 ? 1.339 4.567 -2.921 1.00 94.50 179 PHE A O 1
ATOM 1403 N N . HIS A 1 180 ? 2.575 4.009 -1.117 1.00 97.00 180 HIS A N 1
ATOM 1404 C CA . HIS A 1 180 ? 3.801 3.676 -1.813 1.00 97.00 180 HIS A CA 1
ATOM 1405 C C . HIS A 1 180 ? 4.136 2.205 -1.640 1.00 97.00 180 HIS A C 1
ATOM 1407 O O . HIS A 1 180 ? 4.024 1.651 -0.548 1.00 97.00 180 HIS A O 1
ATOM 1413 N N . ILE A 1 181 ? 4.597 1.591 -2.723 1.00 98.00 181 ILE A N 1
ATOM 1414 C CA . ILE A 1 181 ? 5.108 0.225 -2.727 1.00 98.00 181 ILE A CA 1
ATOM 1415 C C . ILE A 1 181 ? 6.494 0.275 -3.342 1.00 98.00 181 ILE A C 1
ATOM 1417 O O . ILE A 1 181 ? 6.654 0.685 -4.495 1.00 98.00 181 ILE A O 1
ATOM 1421 N N . GLU A 1 182 ? 7.492 -0.136 -2.574 1.00 98.19 182 GLU A N 1
ATOM 1422 C CA . GLU A 1 182 ? 8.846 -0.311 -3.068 1.00 98.19 182 GLU A CA 1
ATOM 1423 C C . GLU A 1 182 ? 9.086 -1.779 -3.425 1.00 98.19 182 GLU A C 1
ATOM 1425 O O . GLU A 1 182 ? 8.799 -2.691 -2.642 1.00 98.19 182 GLU A O 1
ATOM 1430 N N . VAL A 1 183 ? 9.604 -2.004 -4.633 1.00 97.88 183 VAL A N 1
ATOM 1431 C CA . VAL A 1 183 ? 9.976 -3.328 -5.129 1.00 97.88 183 VAL A CA 1
ATOM 1432 C C . VAL A 1 183 ? 11.400 -3.325 -5.673 1.00 97.88 183 VAL A C 1
ATOM 1434 O O . VAL A 1 183 ? 11.866 -2.343 -6.250 1.00 97.88 183 VAL A O 1
ATOM 1437 N N . LEU A 1 184 ? 12.078 -4.456 -5.536 1.00 98.19 184 LEU A N 1
ATOM 1438 C CA . LEU A 1 184 ? 13.317 -4.775 -6.229 1.00 98.19 184 LEU A CA 1
ATOM 1439 C C . LEU A 1 184 ? 12.985 -5.570 -7.495 1.00 98.19 184 LEU A C 1
ATOM 1441 O O . LEU A 1 184 ? 12.224 -6.542 -7.436 1.00 98.19 184 LEU A O 1
ATOM 1445 N N . ASP A 1 185 ? 13.568 -5.168 -8.624 1.00 97.31 185 ASP A N 1
ATOM 1446 C CA . ASP A 1 185 ? 13.409 -5.852 -9.908 1.00 97.31 185 ASP A CA 1
ATOM 1447 C C . ASP A 1 185 ? 14.595 -6.770 -10.272 1.00 97.31 185 ASP A C 1
ATOM 1449 O O . ASP A 1 185 ? 15.638 -6.803 -9.609 1.00 97.31 185 ASP A O 1
ATOM 1453 N N . ASP A 1 186 ? 14.450 -7.538 -11.354 1.00 97.44 186 ASP A N 1
ATOM 1454 C CA . ASP A 1 186 ? 15.496 -8.438 -11.857 1.00 97.44 186 ASP A CA 1
ATOM 1455 C C . ASP A 1 186 ? 16.683 -7.719 -12.518 1.00 97.44 186 ASP A C 1
ATOM 1457 O O . ASP A 1 186 ? 17.737 -8.324 -12.717 1.00 97.44 186 ASP A O 1
ATOM 1461 N N . ALA A 1 187 ? 16.570 -6.409 -12.754 1.00 96.75 187 ALA A N 1
ATOM 1462 C CA . ALA A 1 187 ? 17.683 -5.534 -13.110 1.00 96.75 187 ALA A CA 1
ATOM 1463 C C . ALA A 1 187 ? 18.435 -4.992 -11.876 1.00 96.75 187 ALA A C 1
ATOM 1465 O O . ALA A 1 187 ? 19.300 -4.124 -12.029 1.00 96.75 187 ALA A O 1
ATOM 1466 N N . GLN A 1 188 ? 18.127 -5.500 -10.674 1.00 96.69 188 GLN A N 1
ATOM 1467 C CA . GLN A 1 188 ? 18.702 -5.075 -9.393 1.00 96.69 188 GLN A CA 1
ATOM 1468 C C . GLN A 1 188 ? 18.477 -3.583 -9.110 1.00 96.69 188 GLN A C 1
ATOM 1470 O O . GLN A 1 188 ? 19.338 -2.902 -8.548 1.00 96.69 188 GLN A O 1
ATOM 1475 N N . LYS A 1 189 ? 17.319 -3.053 -9.519 1.00 97.19 189 LYS A N 1
ATOM 1476 C CA . LYS A 1 189 ? 16.915 -1.669 -9.272 1.00 97.19 189 LYS A CA 1
ATOM 1477 C C . LYS A 1 189 ? 15.691 -1.621 -8.376 1.00 97.19 189 LYS A C 1
ATOM 1479 O O . LYS A 1 189 ? 14.727 -2.357 -8.571 1.00 97.19 189 LYS A O 1
ATOM 1484 N N . TYR A 1 190 ? 15.722 -0.681 -7.441 1.00 97.75 190 TYR A N 1
ATOM 1485 C CA . TYR A 1 190 ? 14.553 -0.309 -6.660 1.00 97.75 190 TYR A CA 1
ATOM 1486 C C . TYR A 1 190 ? 13.592 0.500 -7.528 1.00 97.75 190 TYR A C 1
ATOM 1488 O O . TYR A 1 190 ? 14.000 1.448 -8.215 1.00 97.75 190 TYR A O 1
ATOM 1496 N N . ARG A 1 191 ? 12.322 0.103 -7.509 1.00 97.81 191 ARG A N 1
ATOM 1497 C CA . ARG A 1 191 ? 11.205 0.748 -8.193 1.00 97.81 191 ARG A CA 1
A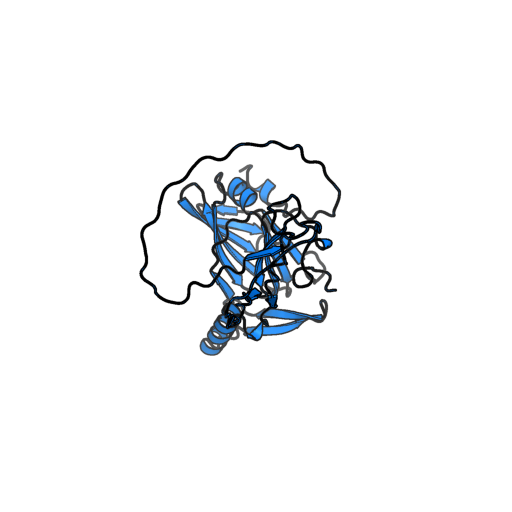TOM 1498 C C . ARG A 1 191 ? 10.148 1.130 -7.172 1.00 97.81 191 ARG A C 1
ATOM 1500 O O . ARG A 1 191 ? 9.879 0.372 -6.248 1.00 97.81 191 ARG A O 1
ATOM 1507 N N . GLN A 1 192 ? 9.541 2.291 -7.365 1.00 98.12 192 GLN A N 1
ATOM 1508 C CA . GLN A 1 192 ? 8.504 2.813 -6.486 1.00 98.12 192 GLN A CA 1
ATOM 1509 C C . GLN A 1 192 ? 7.201 2.953 -7.265 1.00 98.12 192 GLN A C 1
ATOM 1511 O O . GLN A 1 192 ? 7.151 3.669 -8.267 1.00 98.12 192 GLN A O 1
ATOM 1516 N N . PHE A 1 193 ? 6.147 2.304 -6.787 1.00 97.88 193 PHE A N 1
ATOM 1517 C CA . PHE A 1 193 ? 4.781 2.581 -7.208 1.00 97.88 193 PHE A CA 1
ATOM 1518 C C . PHE A 1 193 ? 4.145 3.541 -6.214 1.00 97.88 193 PHE A C 1
ATOM 1520 O O . PHE A 1 193 ? 4.182 3.287 -5.015 1.00 97.88 193 PHE A O 1
ATOM 1527 N N . THR A 1 194 ? 3.565 4.628 -6.705 1.00 96.62 194 THR A N 1
ATOM 1528 C CA . THR A 1 194 ? 2.752 5.558 -5.921 1.00 96.62 194 THR A CA 1
ATOM 1529 C C . THR A 1 194 ? 1.330 5.480 -6.439 1.00 96.62 194 THR A C 1
ATOM 1531 O O . THR A 1 194 ? 1.082 5.795 -7.601 1.00 96.62 194 THR A O 1
ATOM 1534 N N . VAL A 1 195 ? 0.393 5.084 -5.593 1.00 94.94 195 VAL A N 1
ATOM 1535 C CA . VAL A 1 195 ? -1.023 4.999 -5.947 1.00 94.94 195 VAL A CA 1
ATOM 1536 C C . VAL A 1 195 ? -1.765 6.100 -5.201 1.00 94.94 195 VAL A C 1
ATOM 1538 O O . VAL A 1 195 ? -1.660 6.193 -3.981 1.00 94.94 195 VAL A O 1
ATOM 1541 N N . THR A 1 196 ? -2.473 6.968 -5.926 1.00 92.62 196 THR A N 1
ATOM 1542 C CA . THR A 1 196 ? -3.051 8.196 -5.350 1.00 92.62 196 THR A CA 1
ATOM 1543 C C . THR A 1 196 ? -4.377 8.580 -5.992 1.00 92.62 196 THR A C 1
ATOM 1545 O O . THR A 1 196 ? -4.578 8.393 -7.193 1.00 92.62 196 THR A O 1
ATOM 1548 N N . ASN A 1 197 ? -5.274 9.187 -5.212 1.00 89.62 197 ASN A N 1
ATOM 1549 C CA . ASN A 1 197 ? -6.533 9.748 -5.714 1.00 89.62 197 ASN A CA 1
ATOM 1550 C C . ASN A 1 197 ? -6.400 11.182 -6.274 1.00 89.62 197 ASN A C 1
ATOM 1552 O O . ASN A 1 197 ? -7.379 11.761 -6.739 1.00 89.62 197 ASN A O 1
ATOM 1556 N N . THR A 1 198 ? -5.193 11.759 -6.276 1.00 86.62 198 THR A N 1
ATOM 1557 C CA . THR A 1 198 ? -4.911 13.122 -6.783 1.00 86.62 198 THR A CA 1
ATOM 1558 C C . THR A 1 198 ? -4.563 13.184 -8.271 1.00 86.62 198 THR A C 1
ATOM 1560 O O . THR A 1 198 ? -4.268 14.256 -8.819 1.00 86.62 198 THR A O 1
ATOM 1563 N N . ARG A 1 199 ? -4.525 12.029 -8.935 1.00 85.31 199 ARG A N 1
ATOM 1564 C CA . ARG A 1 199 ? -4.123 11.881 -10.333 1.00 85.31 199 ARG A CA 1
ATOM 1565 C C . ARG A 1 199 ? -5.171 11.076 -11.080 1.00 85.31 199 ARG A C 1
ATOM 1567 O O . ARG A 1 199 ? -5.708 10.108 -10.557 1.00 85.31 199 ARG A O 1
ATOM 1574 N N . SER A 1 200 ? -5.427 11.474 -12.321 1.00 86.25 200 SER A N 1
ATOM 1575 C CA . SER A 1 200 ? -6.344 10.785 -13.233 1.00 86.25 200 SER A CA 1
ATOM 1576 C C . SER A 1 200 ? -5.629 9.899 -14.252 1.00 86.25 200 SER A C 1
ATOM 1578 O O . SER A 1 200 ? -6.269 9.058 -14.873 1.00 86.25 200 SER A O 1
ATOM 1580 N N . LEU A 1 201 ? -4.318 10.080 -14.434 1.00 89.06 201 LEU A N 1
ATOM 1581 C CA . LEU A 1 201 ? -3.523 9.378 -15.438 1.00 89.06 201 LEU A CA 1
ATOM 1582 C C . LEU A 1 201 ? -2.309 8.720 -14.796 1.00 89.06 201 LEU A C 1
ATOM 1584 O O . LEU A 1 201 ? -1.662 9.310 -13.926 1.00 89.06 201 LEU A O 1
ATOM 1588 N N . ALA A 1 202 ? -1.989 7.519 -15.274 1.00 92.56 202 ALA A N 1
ATOM 1589 C CA . ALA A 1 202 ? -0.748 6.852 -14.925 1.00 92.56 202 ALA A CA 1
ATOM 1590 C C . ALA A 1 202 ? 0.449 7.623 -15.504 1.00 92.56 202 ALA A C 1
ATOM 1592 O O . ALA A 1 202 ? 0.372 8.209 -16.587 1.00 92.56 202 ALA A O 1
ATOM 1593 N N . ARG A 1 203 ? 1.569 7.632 -14.780 1.00 94.12 203 ARG A N 1
ATOM 1594 C CA . ARG A 1 203 ? 2.817 8.264 -15.221 1.00 94.12 203 ARG A CA 1
ATOM 1595 C C . ARG A 1 203 ? 4.004 7.418 -14.800 1.00 94.12 203 ARG A C 1
ATOM 1597 O O . ARG A 1 203 ? 4.154 7.105 -13.627 1.00 94.12 203 ARG A O 1
ATOM 1604 N N . VAL A 1 204 ? 4.886 7.109 -15.740 1.00 95.75 204 VAL A N 1
ATOM 1605 C CA . VAL A 1 204 ? 6.152 6.425 -15.454 1.00 95.75 204 VAL A CA 1
ATOM 1606 C C . VAL A 1 204 ? 7.303 7.400 -15.663 1.00 95.75 204 VAL A C 1
ATOM 1608 O O . VAL A 1 204 ? 7.412 8.021 -16.719 1.00 95.75 204 VAL A O 1
ATOM 1611 N N . GLU A 1 205 ? 8.164 7.531 -14.658 1.00 94.06 205 GLU A N 1
ATOM 1612 C CA . GLU A 1 205 ? 9.330 8.408 -14.677 1.00 94.06 205 GLU A CA 1
ATOM 1613 C C . GLU A 1 205 ? 10.527 7.736 -13.989 1.00 94.06 205 GLU A C 1
ATOM 1615 O O . GLU A 1 205 ? 10.589 7.602 -12.766 1.00 94.06 205 GLU A O 1
ATOM 1620 N N . GLY A 1 206 ? 11.500 7.289 -14.789 1.00 94.06 206 GLY A N 1
ATOM 1621 C CA . GLY A 1 206 ? 12.706 6.624 -14.294 1.00 94.06 206 GLY A CA 1
ATOM 1622 C C . GLY A 1 206 ? 12.397 5.326 -13.542 1.00 94.06 206 GLY A C 1
ATOM 1623 O O . GLY A 1 206 ? 12.022 4.325 -14.149 1.00 94.06 206 GLY A O 1
ATOM 1624 N N . SER A 1 207 ? 12.585 5.339 -12.221 1.00 95.75 207 SER A N 1
ATOM 1625 C CA . SER A 1 207 ? 12.261 4.221 -11.319 1.00 95.75 207 SER A CA 1
ATOM 1626 C C . SER A 1 207 ? 10.952 4.414 -10.553 1.00 95.75 207 SER A C 1
ATOM 1628 O O . SER A 1 207 ? 10.681 3.665 -9.621 1.00 95.75 207 SER A O 1
ATOM 1630 N N . LYS A 1 208 ? 10.143 5.410 -10.917 1.00 96.88 208 LYS A N 1
ATOM 1631 C CA . LYS A 1 208 ? 8.874 5.706 -10.256 1.00 96.88 208 LYS A CA 1
ATOM 1632 C C . LYS A 1 208 ? 7.715 5.513 -11.221 1.00 96.88 208 LYS A C 1
ATOM 1634 O O . LYS A 1 208 ? 7.793 5.912 -12.381 1.00 96.88 208 LYS A O 1
ATOM 1639 N N . CYS A 1 209 ? 6.637 4.922 -10.736 1.00 96.69 209 CYS A N 1
ATOM 1640 C CA . CYS A 1 209 ? 5.382 4.788 -11.452 1.00 96.69 209 CYS A CA 1
ATOM 1641 C C . CYS A 1 209 ? 4.265 5.328 -10.563 1.00 96.69 209 CYS A C 1
ATOM 1643 O O . CYS A 1 209 ? 4.083 4.873 -9.442 1.00 96.69 209 CYS A O 1
ATOM 1645 N N . GLN A 1 210 ? 3.543 6.329 -11.049 1.00 95.94 210 GLN A N 1
ATOM 1646 C CA . GLN A 1 210 ? 2.355 6.862 -10.405 1.00 95.94 210 GLN A CA 1
ATOM 1647 C C . GLN A 1 210 ? 1.126 6.248 -11.063 1.00 95.94 210 GLN A C 1
ATOM 1649 O O . GLN A 1 210 ? 1.015 6.274 -12.291 1.00 95.94 210 GLN A O 1
ATOM 1654 N N . LEU A 1 211 ? 0.215 5.716 -10.256 1.00 94.44 211 LEU A N 1
ATOM 1655 C CA . LEU A 1 211 ? -1.024 5.087 -10.692 1.00 94.44 211 LEU A CA 1
ATOM 1656 C C . LEU A 1 211 ? -2.220 5.850 -10.106 1.00 94.44 211 LEU A C 1
ATOM 1658 O O . LEU A 1 211 ? -2.204 6.201 -8.920 1.00 94.44 211 LEU A O 1
ATOM 1662 N N . PRO A 1 212 ? -3.256 6.125 -10.913 1.00 91.81 212 PRO A N 1
ATOM 1663 C CA . PRO A 1 212 ? -4.463 6.768 -10.425 1.00 91.81 212 PRO A CA 1
ATOM 1664 C C . PRO A 1 212 ? -5.296 5.781 -9.597 1.00 91.81 212 PRO A C 1
ATOM 1666 O O . PRO A 1 212 ? -5.474 4.626 -9.982 1.00 91.81 212 PRO A O 1
ATOM 1669 N N . LEU A 1 213 ? -5.853 6.256 -8.486 1.00 87.69 213 LEU A N 1
ATOM 1670 C CA . LEU A 1 213 ? -6.816 5.526 -7.670 1.00 87.69 213 LEU A CA 1
ATOM 1671 C C . LEU A 1 213 ? -8.176 6.203 -7.756 1.00 87.69 213 LEU A C 1
ATOM 1673 O O . LEU A 1 213 ? -8.395 7.278 -7.197 1.00 87.69 213 LEU A O 1
ATOM 1677 N N . VAL A 1 214 ? -9.103 5.558 -8.454 1.00 81.69 214 VAL A N 1
ATOM 1678 C CA . VAL A 1 214 ? -10.455 6.083 -8.629 1.00 81.69 214 VAL A CA 1
ATOM 1679 C C . VAL A 1 214 ? -11.380 5.415 -7.621 1.00 81.69 214 VAL A C 1
ATOM 1681 O O . VAL A 1 214 ? -11.744 4.247 -7.759 1.00 81.69 214 VAL A O 1
ATOM 1684 N N . PHE A 1 215 ? -11.793 6.171 -6.607 1.00 74.62 215 PHE A N 1
ATOM 1685 C CA . PHE A 1 215 ? -12.933 5.782 -5.786 1.00 74.62 215 PHE A CA 1
ATOM 1686 C C . PHE A 1 215 ? -14.222 6.095 -6.551 1.00 74.62 215 PHE A C 1
ATOM 1688 O O . PHE A 1 215 ? -14.345 7.133 -7.200 1.00 74.62 215 PHE A O 1
ATOM 1695 N N . GLY A 1 216 ? -15.184 5.170 -6.513 1.00 67.81 216 GLY A N 1
ATOM 1696 C CA . GLY A 1 216 ? -16.510 5.425 -7.079 1.00 67.81 216 GLY A CA 1
ATOM 1697 C C . GLY A 1 216 ? -17.230 6.547 -6.321 1.00 67.81 216 GLY A C 1
ATOM 1698 O O . GLY A 1 216 ? -16.831 6.911 -5.222 1.00 67.81 216 GLY A O 1
ATOM 1699 N N . SER A 1 217 ? -18.344 7.039 -6.864 1.00 65.62 217 SER A N 1
ATOM 1700 C CA . SER A 1 217 ? -19.137 8.137 -6.279 1.00 65.62 217 SER A CA 1
ATOM 1701 C C . SER A 1 217 ? -19.775 7.844 -4.914 1.00 65.62 217 SER A C 1
ATOM 1703 O O . SER A 1 217 ? -20.422 8.722 -4.352 1.00 65.62 217 SER A O 1
ATOM 1705 N N . GLN A 1 218 ? -19.641 6.621 -4.397 1.00 65.00 218 GLN A N 1
ATOM 1706 C CA . GLN A 1 218 ? -20.195 6.211 -3.111 1.00 65.00 218 GLN A CA 1
ATOM 1707 C C . GLN A 1 218 ? -19.064 6.005 -2.100 1.00 65.00 218 GLN A C 1
ATOM 1709 O O . GLN A 1 218 ? -18.150 5.219 -2.400 1.00 65.00 218 GLN A O 1
ATOM 1714 N N . PRO A 1 219 ? -19.141 6.639 -0.913 1.00 69.75 219 PRO A N 1
ATOM 1715 C CA . PRO A 1 219 ? -18.196 6.387 0.162 1.00 69.75 219 PRO A CA 1
ATOM 1716 C C . PRO A 1 219 ? -18.284 4.917 0.562 1.00 69.75 219 PRO A C 1
ATOM 1718 O O . PRO A 1 219 ? -19.368 4.343 0.687 1.00 69.75 219 PRO A O 1
ATOM 1721 N N . GLY A 1 220 ? -17.134 4.276 0.726 1.00 81.50 220 GLY A N 1
ATOM 1722 C CA . GLY A 1 220 ? -17.108 2.877 1.111 1.00 81.50 220 GLY A CA 1
ATOM 1723 C C . GLY A 1 220 ? -15.737 2.241 1.016 1.00 81.50 220 GLY A C 1
ATOM 1724 O O . GLY A 1 220 ? -14.784 2.809 0.482 1.00 81.50 220 GLY A O 1
ATOM 1725 N N . TRP A 1 221 ? -15.683 1.022 1.531 1.00 89.00 221 TRP A N 1
ATOM 1726 C CA . TRP A 1 221 ? -14.518 0.160 1.462 1.00 89.00 221 TRP A CA 1
ATOM 1727 C C . TRP A 1 221 ? -14.213 -0.237 0.016 1.00 89.00 221 TRP A C 1
ATOM 1729 O O . TRP A 1 221 ? -15.112 -0.416 -0.816 1.00 89.00 221 TRP A O 1
ATOM 1739 N N . ARG A 1 222 ? -12.924 -0.351 -0.293 1.00 88.62 222 ARG A N 1
ATOM 1740 C CA . ARG A 1 222 ? -12.408 -0.864 -1.557 1.00 88.62 222 ARG A CA 1
ATOM 1741 C C . ARG A 1 222 ? -11.452 -2.007 -1.292 1.00 88.62 222 ARG A C 1
ATOM 1743 O O . ARG A 1 222 ? -10.548 -1.892 -0.469 1.00 88.62 222 ARG A O 1
ATOM 1750 N N . TYR A 1 223 ? -11.662 -3.075 -2.046 1.00 90.06 223 TYR A N 1
ATOM 1751 C CA . TYR A 1 223 ? -10.707 -4.150 -2.224 1.00 90.06 223 TYR A CA 1
ATOM 1752 C C . TYR A 1 223 ? -9.766 -3.776 -3.366 1.00 90.06 223 TYR A C 1
ATOM 1754 O O . TYR A 1 223 ? -10.225 -3.539 -4.485 1.00 90.06 223 TYR A O 1
ATOM 1762 N N . LEU A 1 224 ? -8.470 -3.708 -3.084 1.00 90.88 224 LEU A N 1
ATOM 1763 C CA . LEU A 1 224 ? -7.435 -3.512 -4.090 1.00 90.88 224 LEU A CA 1
ATOM 1764 C C . LEU A 1 224 ? -6.550 -4.755 -4.099 1.00 90.88 224 LEU A C 1
ATOM 1766 O O . LEU A 1 224 ? -5.949 -5.080 -3.081 1.00 90.88 224 LEU A O 1
ATOM 1770 N N . CYS A 1 225 ? -6.460 -5.424 -5.246 1.00 93.38 225 CYS A N 1
ATOM 1771 C CA . CYS A 1 225 ? -5.532 -6.527 -5.484 1.00 93.38 225 CYS A CA 1
ATOM 1772 C C . CYS A 1 225 ? -4.581 -6.122 -6.607 1.00 93.38 225 CYS A C 1
ATOM 1774 O O . CYS A 1 225 ? -4.953 -6.097 -7.779 1.00 93.38 225 CYS A O 1
ATOM 1776 N N . MET A 1 226 ? -3.353 -5.774 -6.242 1.00 94.88 226 MET A N 1
ATOM 1777 C CA . MET A 1 226 ? -2.345 -5.283 -7.172 1.00 94.88 226 MET A CA 1
ATOM 1778 C C . MET A 1 226 ? -1.427 -6.413 -7.600 1.00 94.88 226 MET A C 1
ATOM 1780 O O . MET A 1 226 ? -0.767 -7.026 -6.766 1.00 94.88 226 MET A O 1
ATOM 1784 N N . ASP A 1 227 ? -1.359 -6.652 -8.904 1.00 96.31 227 ASP A N 1
ATOM 1785 C CA . ASP A 1 227 ? -0.411 -7.581 -9.507 1.00 96.31 227 ASP A CA 1
ATOM 1786 C C . ASP A 1 227 ? 0.952 -6.897 -9.684 1.00 96.31 227 ASP A C 1
ATOM 1788 O O . ASP A 1 227 ? 1.194 -6.195 -10.665 1.00 96.31 227 ASP A O 1
ATOM 1792 N N . LEU A 1 228 ? 1.848 -7.060 -8.712 1.00 97.00 228 LEU A N 1
ATOM 1793 C CA . LEU A 1 228 ? 3.152 -6.395 -8.701 1.00 97.00 228 LEU A CA 1
ATOM 1794 C C . LEU A 1 228 ? 4.060 -6.869 -9.837 1.00 97.00 228 LEU A C 1
ATOM 1796 O O . LEU A 1 228 ? 4.881 -6.092 -10.331 1.00 97.00 228 LEU A O 1
ATOM 1800 N N . GLN A 1 229 ? 3.902 -8.117 -10.282 1.00 96.19 229 GLN A N 1
ATOM 1801 C CA . GLN A 1 229 ? 4.644 -8.653 -11.419 1.00 96.19 229 GLN A CA 1
ATOM 1802 C C . GLN A 1 229 ? 4.213 -7.958 -12.711 1.00 96.19 229 GLN A C 1
ATOM 1804 O O . GLN A 1 229 ? 5.065 -7.481 -13.469 1.00 96.19 229 GLN A O 1
ATOM 1809 N N . ASP A 1 230 ? 2.907 -7.857 -12.950 1.00 96.31 230 ASP A N 1
ATOM 1810 C CA . ASP A 1 230 ? 2.384 -7.208 -14.150 1.00 96.31 230 ASP A CA 1
ATOM 1811 C C . ASP A 1 230 ? 2.634 -5.702 -14.120 1.00 96.31 230 ASP A C 1
ATOM 1813 O O . ASP A 1 230 ? 3.067 -5.145 -15.127 1.00 96.31 230 ASP A O 1
ATOM 1817 N N . LEU A 1 231 ? 2.459 -5.043 -12.970 1.00 96.62 231 LEU A N 1
ATOM 1818 C CA . LEU A 1 231 ? 2.760 -3.619 -12.811 1.00 96.62 231 LEU A CA 1
ATOM 1819 C C . LEU A 1 231 ? 4.235 -3.317 -13.106 1.00 96.62 231 LEU A C 1
ATOM 1821 O O . LEU A 1 231 ? 4.532 -2.384 -13.853 1.00 96.62 231 LEU A O 1
ATOM 1825 N N . THR A 1 232 ? 5.164 -4.126 -12.587 1.00 97.06 232 THR A N 1
ATOM 1826 C CA . THR A 1 232 ? 6.607 -3.976 -12.866 1.00 97.06 232 THR A CA 1
ATOM 1827 C C . THR A 1 232 ? 6.918 -4.196 -14.343 1.00 97.06 232 THR A C 1
ATOM 1829 O O . THR A 1 232 ? 7.646 -3.403 -14.948 1.00 97.06 232 THR A O 1
ATOM 1832 N N . THR A 1 233 ? 6.298 -5.208 -14.952 1.00 97.06 233 THR A N 1
ATOM 1833 C CA . THR A 1 233 ? 6.487 -5.524 -16.373 1.00 97.06 233 THR A CA 1
ATOM 1834 C C . THR A 1 233 ? 5.959 -4.400 -17.265 1.00 97.06 233 THR A C 1
ATOM 1836 O O . THR A 1 233 ? 6.645 -3.971 -18.191 1.00 97.06 233 THR A O 1
ATOM 1839 N N . GLN A 1 234 ? 4.767 -3.876 -16.976 1.00 95.69 234 GLN A N 1
ATOM 1840 C CA . GLN A 1 234 ? 4.131 -2.820 -17.765 1.00 95.69 234 GLN A CA 1
ATOM 1841 C C . GLN A 1 234 ? 4.824 -1.463 -17.601 1.00 95.69 234 GLN A C 1
ATOM 1843 O O . GLN A 1 234 ? 5.032 -0.754 -18.588 1.00 95.69 234 GLN A O 1
ATOM 1848 N N . ALA A 1 235 ? 5.204 -1.098 -16.374 1.00 95.94 235 ALA A N 1
ATOM 1849 C CA . ALA A 1 235 ? 5.829 0.190 -16.103 1.00 95.94 235 ALA A CA 1
ATOM 1850 C C . ALA A 1 235 ? 7.304 0.227 -16.532 1.00 95.94 235 ALA A C 1
ATOM 1852 O O . ALA A 1 235 ? 7.741 1.206 -17.135 1.00 95.94 235 ALA A O 1
ATOM 1853 N N . PHE A 1 236 ? 8.077 -0.824 -16.242 1.00 96.31 236 PHE A N 1
ATOM 1854 C CA . PHE A 1 236 ? 9.540 -0.788 -16.356 1.00 96.31 236 PHE A CA 1
ATOM 1855 C C . PHE A 1 236 ? 10.129 -1.812 -17.331 1.00 96.31 236 PHE A C 1
ATOM 1857 O O . PHE A 1 236 ? 11.320 -1.725 -17.634 1.00 96.31 236 PHE A O 1
ATOM 1864 N N . GLY A 1 237 ? 9.333 -2.763 -17.830 1.00 96.56 237 GLY A N 1
ATOM 1865 C CA . GLY A 1 237 ? 9.820 -3.845 -18.692 1.00 96.56 237 GLY A CA 1
ATOM 1866 C C . GLY A 1 237 ? 10.707 -4.862 -17.966 1.00 96.56 237 GLY A C 1
ATOM 1867 O O . GLY A 1 237 ? 11.437 -5.602 -18.621 1.00 96.56 237 GLY A O 1
ATOM 1868 N N . THR A 1 238 ? 10.676 -4.876 -16.632 1.00 97.19 238 THR A N 1
ATOM 1869 C CA . THR A 1 238 ? 11.446 -5.779 -15.761 1.00 97.19 238 THR A CA 1
ATOM 1870 C C . THR A 1 238 ? 10.505 -6.663 -14.946 1.00 97.19 238 THR A C 1
ATOM 1872 O O . THR A 1 238 ? 9.287 -6.481 -14.978 1.00 97.19 238 THR A O 1
ATOM 1875 N N . ARG A 1 239 ? 11.044 -7.658 -14.237 1.00 97.12 239 ARG A N 1
ATOM 1876 C CA . ARG A 1 239 ? 10.238 -8.570 -13.410 1.00 97.12 239 ARG A CA 1
ATOM 1877 C C . ARG A 1 239 ? 10.353 -8.228 -11.934 1.00 97.12 239 ARG A C 1
ATOM 1879 O O . ARG A 1 239 ? 11.419 -7.821 -11.476 1.00 97.12 239 ARG A O 1
ATOM 1886 N N . HIS A 1 240 ? 9.258 -8.425 -11.205 1.00 97.06 240 HIS A N 1
ATOM 1887 C CA . HIS A 1 240 ? 9.240 -8.306 -9.752 1.00 97.06 240 HIS A CA 1
ATOM 1888 C C . HIS A 1 240 ? 10.084 -9.433 -9.147 1.00 97.06 240 HIS A C 1
ATOM 1890 O O . HIS A 1 240 ? 10.008 -10.581 -9.580 1.00 97.06 240 HIS A O 1
ATOM 1896 N N . VAL A 1 241 ? 10.938 -9.086 -8.183 1.00 96.75 241 VAL A N 1
ATOM 1897 C CA . VAL A 1 241 ? 11.754 -10.054 -7.436 1.00 96.75 241 VAL A CA 1
ATOM 1898 C C . VAL A 1 241 ? 11.319 -10.099 -5.980 1.00 96.75 241 VAL A C 1
ATOM 1900 O O . VAL A 1 241 ? 11.129 -11.176 -5.425 1.00 96.75 241 VAL A O 1
ATOM 1903 N N . THR A 1 242 ? 11.196 -8.939 -5.339 1.00 96.56 242 THR A N 1
ATOM 1904 C CA . THR A 1 242 ? 10.722 -8.838 -3.956 1.00 96.56 242 THR A CA 1
ATOM 1905 C C . THR A 1 242 ? 10.168 -7.448 -3.694 1.00 96.56 242 THR A C 1
ATOM 1907 O O . THR A 1 242 ? 10.666 -6.462 -4.226 1.00 96.56 242 THR A O 1
ATOM 1910 N N . SER A 1 243 ? 9.176 -7.363 -2.825 1.00 97.06 243 SER A N 1
ATOM 1911 C CA . SER A 1 243 ? 8.708 -6.127 -2.204 1.00 97.06 243 SER A CA 1
ATOM 1912 C C . SER A 1 243 ? 9.550 -5.842 -0.961 1.00 97.06 243 SER A C 1
ATOM 1914 O O . SER A 1 243 ? 9.891 -6.784 -0.236 1.00 97.06 243 SER A O 1
ATOM 1916 N N . THR A 1 244 ? 9.907 -4.578 -0.739 1.00 96.56 244 THR A N 1
ATOM 1917 C CA . THR A 1 244 ? 10.844 -4.145 0.318 1.00 96.56 244 THR A CA 1
ATOM 1918 C C . THR A 1 244 ? 10.201 -3.222 1.346 1.00 96.56 244 THR A C 1
ATOM 1920 O O . THR A 1 244 ? 10.554 -3.252 2.524 1.00 96.56 244 THR A O 1
ATOM 1923 N N . GLU A 1 245 ? 9.219 -2.427 0.932 1.00 96.94 245 GLU A N 1
ATOM 1924 C CA . GLU A 1 245 ? 8.531 -1.503 1.825 1.00 96.94 245 GLU A CA 1
ATOM 1925 C C . GLU A 1 245 ? 7.130 -1.184 1.304 1.00 96.94 245 GLU A C 1
ATOM 1927 O O . GLU A 1 245 ? 6.917 -1.045 0.097 1.00 96.94 245 GLU A O 1
ATOM 1932 N N . ILE A 1 246 ? 6.176 -1.050 2.223 1.00 97.56 246 ILE A N 1
ATOM 1933 C CA . ILE A 1 246 ? 4.856 -0.486 1.946 1.00 97.56 246 ILE A CA 1
ATOM 1934 C C . ILE A 1 246 ? 4.654 0.710 2.871 1.00 97.56 246 ILE A C 1
ATOM 1936 O O . ILE A 1 246 ? 4.792 0.580 4.086 1.00 97.56 246 ILE A O 1
ATOM 1940 N N . ARG A 1 247 ? 4.294 1.862 2.304 1.00 97.31 247 ARG A N 1
ATOM 1941 C CA . ARG A 1 247 ? 3.884 3.051 3.059 1.00 97.31 247 ARG A CA 1
ATOM 1942 C C . ARG A 1 247 ? 2.446 3.383 2.733 1.00 97.31 247 ARG A C 1
ATOM 1944 O O . ARG A 1 247 ? 2.095 3.441 1.559 1.00 97.31 247 ARG A O 1
ATOM 1951 N N . ILE A 1 248 ? 1.621 3.606 3.742 1.00 95.88 248 ILE A N 1
ATOM 1952 C CA . ILE A 1 248 ? 0.225 4.006 3.562 1.00 95.88 248 ILE A CA 1
ATOM 1953 C C . ILE A 1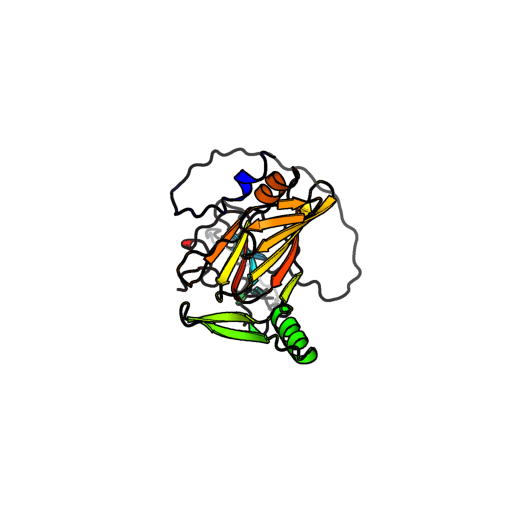 248 ? 0.050 5.337 4.266 1.00 95.88 248 ILE A C 1
ATOM 1955 O O . ILE A 1 248 ? 0.174 5.396 5.484 1.00 95.88 248 ILE A O 1
ATOM 1959 N N . GLY A 1 249 ? -0.209 6.386 3.496 1.00 91.06 249 GLY A N 1
ATOM 1960 C CA . GLY A 1 249 ? -0.335 7.743 3.994 1.00 91.06 249 GLY A CA 1
ATOM 1961 C C . GLY A 1 249 ? -1.627 8.424 3.563 1.00 91.06 249 GLY A C 1
ATOM 1962 O O . GLY A 1 249 ? -2.418 7.934 2.746 1.00 91.06 249 GLY A O 1
ATOM 1963 N N . GLY A 1 250 ? -1.833 9.601 4.138 1.00 86.25 250 GLY A N 1
ATOM 1964 C CA . GLY A 1 250 ? -3.029 10.393 3.908 1.00 86.25 250 GLY A CA 1
ATOM 1965 C C . GLY A 1 250 ? -4.254 9.860 4.648 1.00 86.25 250 GLY A C 1
ATOM 1966 O O . GLY A 1 250 ? -4.191 9.007 5.529 1.00 86.25 250 GLY A O 1
ATOM 1967 N N . ASN A 1 251 ? -5.406 10.411 4.292 1.00 91.06 251 ASN A N 1
ATOM 1968 C CA . ASN A 1 251 ? -6.626 10.327 5.079 1.00 91.06 251 ASN A CA 1
ATOM 1969 C C . ASN A 1 251 ? -7.449 9.101 4.673 1.00 91.06 251 ASN A C 1
ATOM 1971 O O . ASN A 1 251 ? -8.262 9.148 3.742 1.00 91.06 251 ASN A O 1
ATOM 1975 N N . CYS A 1 252 ? -7.230 7.987 5.363 1.00 93.81 252 CYS A N 1
ATOM 1976 C CA . CYS A 1 252 ? -7.862 6.717 5.033 1.00 93.81 252 CYS A CA 1
ATOM 1977 C C . CYS A 1 252 ? -8.134 5.859 6.270 1.00 93.81 252 CYS A C 1
ATOM 1979 O O . CYS A 1 252 ? -7.583 6.088 7.348 1.00 93.81 252 CYS A O 1
ATOM 1981 N N . ARG A 1 253 ? -8.992 4.847 6.105 1.00 94.94 253 ARG A N 1
ATOM 1982 C CA . ARG A 1 253 ? -9.068 3.716 7.038 1.00 94.94 253 ARG A CA 1
ATOM 1983 C C . ARG A 1 253 ? -8.552 2.462 6.354 1.00 94.94 253 ARG A C 1
ATOM 1985 O O . ARG A 1 253 ? -8.926 2.184 5.215 1.00 94.94 253 ARG A O 1
ATOM 1992 N N . LEU A 1 254 ? -7.720 1.710 7.056 1.00 95.19 254 LEU A N 1
ATOM 1993 C CA . LEU A 1 254 ? -7.111 0.472 6.601 1.00 95.19 254 LEU A CA 1
ATOM 1994 C C . LEU A 1 254 ? -7.621 -0.681 7.469 1.00 95.19 254 LEU A C 1
ATOM 1996 O O . LEU A 1 254 ? -7.492 -0.648 8.692 1.00 95.19 254 LEU A O 1
ATOM 2000 N N . LEU A 1 255 ? -8.206 -1.686 6.822 1.00 93.56 255 LEU A N 1
ATOM 2001 C CA . LEU A 1 255 ? -8.744 -2.875 7.486 1.00 93.56 255 LEU A CA 1
ATOM 2002 C C . LEU A 1 255 ? -7.766 -4.044 7.393 1.00 93.56 255 LEU A C 1
ATOM 2004 O O . LEU A 1 255 ? -7.470 -4.686 8.389 1.00 93.56 255 LEU A O 1
ATOM 2008 N N . ARG A 1 256 ? -7.231 -4.314 6.200 1.00 92.44 256 ARG A N 1
ATOM 2009 C CA . ARG A 1 256 ? -6.345 -5.457 5.946 1.00 92.44 256 ARG A CA 1
ATOM 2010 C C . ARG A 1 256 ? -5.266 -5.092 4.940 1.00 92.44 256 ARG A C 1
ATOM 2012 O O . ARG A 1 256 ? -5.518 -4.318 4.015 1.00 92.44 256 ARG A O 1
ATOM 2019 N N . LEU A 1 257 ? -4.091 -5.687 5.117 1.00 94.75 257 LEU A N 1
ATOM 2020 C CA . LEU A 1 257 ? -2.944 -5.581 4.220 1.00 94.75 257 LEU A CA 1
ATOM 2021 C C . LEU A 1 257 ? -2.181 -6.908 4.238 1.00 94.75 257 LEU A C 1
ATOM 2023 O O . LEU A 1 257 ? -1.695 -7.329 5.289 1.00 94.75 257 LEU A O 1
ATOM 2027 N N . PHE A 1 258 ? -2.072 -7.577 3.096 1.00 93.88 258 PHE A N 1
ATOM 2028 C CA . PHE A 1 258 ? -1.369 -8.856 3.005 1.00 93.88 258 PHE A CA 1
ATOM 2029 C C . PHE A 1 258 ? -0.870 -9.144 1.592 1.00 93.88 258 PHE A C 1
ATOM 2031 O O . PHE A 1 258 ? -1.366 -8.599 0.607 1.00 93.88 258 PHE A O 1
ATOM 2038 N N . PHE A 1 259 ? 0.112 -10.033 1.503 1.00 94.44 259 PHE A N 1
ATOM 2039 C CA . PHE A 1 259 ? 0.599 -10.573 0.242 1.00 94.44 259 PHE A CA 1
ATOM 2040 C C . PHE A 1 259 ? 0.018 -11.957 -0.020 1.00 94.44 259 PHE A C 1
ATOM 2042 O O . PHE A 1 259 ? -0.073 -12.753 0.908 1.00 94.44 259 PHE A O 1
ATOM 2049 N N . GLN A 1 260 ? -0.282 -12.270 -1.277 1.00 92.25 260 GLN A N 1
ATOM 2050 C CA . GLN A 1 260 ? -0.696 -13.602 -1.723 1.00 92.25 260 GLN A CA 1
ATOM 2051 C C . GLN A 1 260 ? 0.032 -13.979 -3.022 1.00 92.25 260 GLN A C 1
ATOM 2053 O O . GLN A 1 260 ? 0.311 -13.122 -3.866 1.00 92.25 260 GLN A O 1
ATOM 2058 N N . ASP A 1 261 ? 0.396 -15.247 -3.178 1.00 89.94 261 ASP A N 1
ATOM 2059 C CA . ASP A 1 261 ? 1.106 -15.749 -4.363 1.00 89.94 261 ASP A CA 1
ATOM 2060 C C . ASP A 1 261 ? 0.191 -15.893 -5.589 1.00 89.94 261 ASP A C 1
ATOM 2062 O O . ASP A 1 261 ? 0.596 -15.553 -6.703 1.00 89.94 261 ASP A O 1
ATOM 2066 N N . GLU A 1 262 ? -1.053 -16.317 -5.374 1.00 88.81 262 GLU A N 1
ATOM 2067 C CA . GLU A 1 262 ? -2.107 -16.444 -6.378 1.00 88.81 262 GLU A CA 1
ATOM 2068 C C . GLU A 1 262 ? -3.321 -15.559 -6.046 1.00 88.81 262 GLU A C 1
ATOM 2070 O O . GLU A 1 262 ? -3.473 -15.060 -4.932 1.00 88.81 262 GLU A O 1
ATOM 2075 N N . ARG A 1 263 ? -4.213 -15.339 -7.024 1.00 87.69 263 ARG A N 1
ATOM 2076 C CA . ARG A 1 263 ? -5.493 -14.656 -6.775 1.00 87.69 263 ARG A CA 1
ATOM 2077 C C . ARG A 1 263 ? -6.467 -15.627 -6.106 1.00 87.69 263 ARG A C 1
ATOM 2079 O O . ARG A 1 263 ? -7.159 -16.372 -6.797 1.00 87.69 263 ARG A O 1
ATOM 2086 N N . TYR A 1 264 ? -6.524 -15.601 -4.780 1.00 85.38 264 TYR A N 1
ATOM 2087 C CA . TYR A 1 264 ? -7.493 -16.379 -4.009 1.00 85.38 264 TYR A CA 1
ATOM 2088 C C . TYR A 1 264 ? -8.877 -15.728 -4.011 1.00 85.38 264 TYR A C 1
ATOM 2090 O O . TYR A 1 264 ? -8.999 -14.500 -4.046 1.00 85.38 264 TYR A O 1
ATOM 2098 N N . ALA A 1 265 ? -9.931 -16.547 -3.974 1.00 81.44 265 ALA A N 1
ATOM 2099 C CA . ALA A 1 265 ? -11.277 -16.041 -3.749 1.00 81.44 265 ALA A CA 1
ATOM 2100 C C . ALA A 1 265 ? -11.468 -15.694 -2.265 1.00 81.44 265 ALA A C 1
ATOM 2102 O O . ALA A 1 265 ? -10.853 -16.302 -1.394 1.00 81.44 265 ALA A O 1
ATOM 2103 N N . ASP A 1 266 ? -12.377 -14.761 -1.968 1.00 78.19 266 ASP A N 1
ATOM 2104 C CA . ASP A 1 266 ? -12.685 -14.363 -0.584 1.00 78.19 266 ASP A CA 1
ATOM 2105 C C . ASP A 1 266 ? -13.084 -15.563 0.294 1.00 78.19 266 ASP A C 1
ATOM 2107 O O . ASP A 1 266 ? -12.716 -15.621 1.456 1.00 78.19 266 ASP A O 1
ATOM 2111 N N . ALA A 1 267 ? -13.764 -16.563 -0.277 1.00 76.56 267 ALA A N 1
ATOM 2112 C CA . ALA A 1 267 ? -14.174 -17.779 0.431 1.00 76.56 267 ALA A CA 1
ATOM 2113 C C . ALA A 1 267 ? -13.014 -18.728 0.788 1.00 76.56 267 ALA A C 1
ATOM 2115 O O . ALA A 1 267 ? -13.173 -19.559 1.6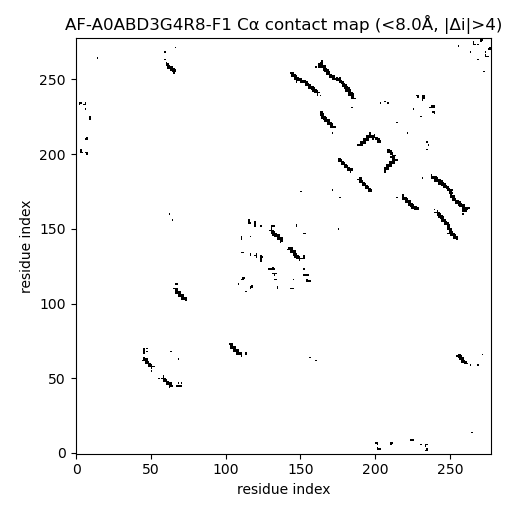81 1.00 76.56 267 ALA A O 1
ATOM 2116 N N . ASP A 1 268 ? -11.880 -18.621 0.093 1.00 78.25 268 ASP A N 1
ATOM 2117 C CA . ASP A 1 268 ? -10.697 -19.452 0.339 1.00 78.25 268 ASP A CA 1
ATOM 2118 C C . ASP A 1 268 ? -9.772 -18.808 1.384 1.00 78.25 268 ASP A C 1
ATOM 2120 O O . ASP A 1 268 ? -8.889 -19.464 1.941 1.00 78.25 268 ASP A O 1
ATOM 2124 N N . LEU A 1 269 ? -9.968 -17.515 1.664 1.00 80.56 269 LEU A N 1
ATOM 2125 C CA . LEU A 1 269 ? -9.186 -16.787 2.648 1.00 80.56 269 LEU A CA 1
ATOM 2126 C C . LEU A 1 269 ? -9.639 -17.135 4.082 1.00 80.56 269 LEU A C 1
ATOM 2128 O O . LEU A 1 269 ? -10.813 -17.393 4.345 1.00 80.56 269 LEU A O 1
ATOM 2132 N N . PRO A 1 270 ? -8.720 -17.109 5.057 1.00 77.62 270 PRO A N 1
ATOM 2133 C CA . PRO A 1 270 ? -9.058 -17.209 6.476 1.00 77.62 270 PRO A CA 1
ATOM 2134 C C . PRO A 1 270 ? -10.027 -16.125 6.915 1.00 77.62 270 PRO A C 1
ATOM 2136 O O . PRO A 1 270 ? -9.909 -14.993 6.464 1.00 77.62 270 PRO A O 1
ATOM 2139 N N . ALA A 1 271 ? -10.865 -16.415 7.912 1.00 73.94 271 ALA A N 1
ATOM 2140 C CA . ALA A 1 271 ? -11.842 -15.460 8.448 1.00 73.94 271 ALA A CA 1
ATOM 2141 C C . ALA A 1 271 ? -11.246 -14.108 8.899 1.00 73.94 271 ALA A C 1
ATOM 2143 O O . ALA A 1 271 ? -11.922 -13.091 8.867 1.00 73.94 271 ALA A O 1
ATOM 2144 N N . HIS A 1 272 ? -9.972 -14.067 9.311 1.00 72.25 272 HIS A N 1
ATOM 2145 C CA . HIS A 1 272 ? -9.304 -12.809 9.675 1.00 72.25 272 HIS A CA 1
ATOM 2146 C C . HIS A 1 272 ? -8.835 -11.987 8.456 1.00 72.25 272 HIS A C 1
ATOM 2148 O O . HIS A 1 272 ? -8.427 -10.836 8.609 1.00 72.25 272 HIS A O 1
ATOM 2154 N N . LEU A 1 273 ? -8.892 -12.562 7.251 1.00 76.25 273 LEU A N 1
ATOM 2155 C CA . LEU A 1 273 ? -8.525 -11.949 5.972 1.00 76.25 273 LEU A CA 1
ATOM 2156 C C . LEU A 1 273 ? -9.705 -11.771 5.003 1.00 76.25 273 LEU A C 1
ATOM 2158 O O . LEU A 1 273 ? -9.575 -10.985 4.064 1.00 76.25 273 LEU A O 1
ATOM 2162 N N . THR A 1 274 ? -10.828 -12.464 5.214 1.00 74.12 274 THR A N 1
ATOM 2163 C CA . THR A 1 274 ? -12.034 -12.327 4.383 1.00 74.12 274 THR A CA 1
ATOM 2164 C C . THR A 1 274 ? -12.656 -10.943 4.534 1.00 74.12 274 THR A C 1
ATOM 2166 O O . THR A 1 274 ? -12.666 -10.365 5.616 1.00 74.12 274 THR A O 1
ATOM 2169 N N . PHE A 1 275 ? -13.193 -10.378 3.453 1.00 65.00 275 PHE A N 1
ATOM 2170 C CA . PHE A 1 275 ? -13.954 -9.126 3.505 1.00 65.00 275 PHE A CA 1
ATOM 2171 C C . PHE A 1 275 ? -15.280 -9.298 4.233 1.00 65.00 275 PHE A C 1
ATOM 2173 O O . PHE A 1 275 ? -15.707 -8.436 4.998 1.00 65.00 275 PHE A O 1
ATOM 2180 N N . LEU A 1 276 ? -15.938 -10.417 3.944 1.00 57.44 276 LEU A N 1
ATOM 2181 C CA . LEU A 1 276 ? -17.105 -10.873 4.662 1.00 57.44 276 LEU A CA 1
ATOM 2182 C C . LEU A 1 276 ? -16.571 -11.533 5.931 1.00 57.44 276 LEU A C 1
ATOM 2184 O O . LEU A 1 276 ? -16.154 -12.691 5.903 1.00 57.44 276 LEU A O 1
ATOM 2188 N N . GLY A 1 277 ? -16.499 -10.776 7.025 1.00 49.12 277 GLY A N 1
ATOM 2189 C CA . GLY A 1 277 ? -16.320 -11.376 8.344 1.00 49.12 277 GLY A CA 1
ATOM 2190 C C . GLY A 1 277 ? -17.324 -12.522 8.532 1.00 49.12 277 GLY A C 1
ATOM 2191 O O . GLY A 1 277 ? -18.418 -12.492 7.959 1.00 49.12 277 GLY A O 1
ATOM 2192 N N . ALA A 1 278 ? -16.913 -13.557 9.263 1.00 38.94 278 ALA A N 1
ATOM 2193 C CA . ALA A 1 278 ? -17.768 -14.702 9.581 1.00 38.94 278 ALA A CA 1
ATOM 2194 C C . ALA A 1 278 ? -19.066 -14.291 10.301 1.00 38.94 278 ALA A C 1
ATOM 2196 O O . ALA A 1 278 ? -19.020 -13.342 11.118 1.00 38.94 278 ALA A O 1
#

Nearest PDB structures (foldseek):
  8glv-assembly1_4A  TM=9.348E-01  e=2.216E-14  Chlamydomonas reinhardtii
  8j07-assembly1_XF  TM=9.106E-01  e=2.030E-13  Homo sapiens
  8to0-assembly1_Fi  TM=9.134E-01  e=3.945E-13  Mus musculus
  8sf7-assembly1_1Q  TM=9.265E-01  e=4.658E-13  Tetrahymena thermophila
  8snb-assembly1_3C  TM=9.066E-01  e=5.038E-12  Strongylocentrotus purpuratus